Protein AF-A0A0B1TQ59-F1 (afdb_monomer)

Organism: Oesophagostomum dentatum (NCBI:txid61180)

Sequence (176 aa):
MQQCCEYSKLNPQCETNSNRSKFAGDTKVRFFERFSNYNSTSHEFYRSNEENVVDQIESAQLDGILPVQANDRQKVNVRVSKHGAWISRNMDSTTVDRIPLVNIVFSLAYDDGFNRYNVAMVVKARQSEPEYKCHVFQCNSLREADEFLKKIDHLFNSVVDTIERREAEECEWVDV

pLDDT: mean 77.23, std 19.6, range [29.62, 95.38]

Structure (mmCIF, N/CA/C/O backbone):
data_AF-A0A0B1TQ59-F1
#
_entry.id   AF-A0A0B1TQ59-F1
#
loop_
_atom_site.group_PDB
_atom_site.id
_atom_site.type_symbol
_atom_site.label_atom_id
_atom_site.label_alt_id
_atom_site.label_comp_id
_atom_site.label_asym_id
_atom_site.label_entity_id
_atom_site.label_seq_id
_atom_site.pdbx_PDB_ins_code
_atom_site.Cartn_x
_atom_site.Cartn_y
_atom_site.Cartn_z
_atom_site.occupancy
_atom_site.B_iso_or_equiv
_atom_site.auth_seq_id
_atom_site.auth_comp_id
_atom_site.auth_asym_id
_atom_site.auth_atom_id
_atom_site.pdbx_PDB_model_num
ATOM 1 N N . MET A 1 1 ? 37.253 -22.732 -6.354 1.00 37.31 1 MET A N 1
ATOM 2 C CA . MET A 1 1 ? 36.493 -22.051 -5.281 1.00 37.31 1 MET A CA 1
ATOM 3 C C . MET A 1 1 ? 37.140 -20.688 -5.077 1.00 37.31 1 MET A C 1
ATOM 5 O O . MET A 1 1 ? 38.359 -20.652 -5.102 1.00 37.31 1 MET A O 1
ATOM 9 N N . GLN A 1 2 ? 36.335 -19.631 -4.913 1.00 34.69 2 GLN A N 1
ATOM 10 C CA . GLN A 1 2 ? 36.692 -18.202 -4.781 1.00 34.69 2 GLN A CA 1
ATOM 11 C C . GLN A 1 2 ? 37.028 -17.416 -6.059 1.00 34.69 2 GLN A C 1
ATOM 13 O O . GLN A 1 2 ? 38.184 -17.241 -6.420 1.00 34.69 2 GLN A O 1
ATOM 18 N N . GLN A 1 3 ? 35.982 -16.823 -6.648 1.00 31.73 3 GLN A N 1
ATOM 19 C CA . GLN A 1 3 ? 36.068 -15.498 -7.269 1.00 31.73 3 GLN A CA 1
ATOM 20 C C . GLN A 1 3 ? 34.678 -14.829 -7.284 1.00 31.73 3 GLN A C 1
ATOM 22 O O . GLN A 1 3 ? 34.006 -14.767 -8.302 1.00 31.73 3 GLN A O 1
ATOM 27 N N . CYS A 1 4 ? 34.205 -14.380 -6.117 1.00 29.62 4 CYS A N 1
ATOM 28 C CA . CYS A 1 4 ? 33.042 -13.487 -5.984 1.00 29.62 4 CYS A CA 1
ATOM 29 C C . CYS A 1 4 ? 33.258 -12.553 -4.782 1.00 29.62 4 CYS A C 1
ATOM 31 O O . CYS A 1 4 ? 32.530 -12.619 -3.799 1.00 29.62 4 CYS A O 1
ATOM 33 N N . CYS A 1 5 ? 34.298 -11.722 -4.828 1.00 33.91 5 CYS A N 1
ATOM 34 C CA . CYS A 1 5 ? 34.520 -10.653 -3.850 1.00 33.91 5 CYS A CA 1
ATOM 35 C C . CYS A 1 5 ? 35.064 -9.415 -4.562 1.00 33.91 5 CYS A C 1
ATOM 37 O O . CYS A 1 5 ? 36.184 -9.022 -4.285 1.00 33.91 5 CYS A O 1
ATOM 39 N N . GLU A 1 6 ? 34.315 -8.819 -5.497 1.00 32.72 6 GLU A N 1
ATOM 40 C CA . GLU A 1 6 ? 34.667 -7.480 -6.002 1.00 32.72 6 GLU A CA 1
ATOM 41 C C . GLU A 1 6 ? 33.537 -6.794 -6.789 1.00 32.72 6 GLU A C 1
ATOM 43 O O . GLU A 1 6 ? 33.721 -6.394 -7.921 1.00 32.72 6 GLU A O 1
ATOM 48 N N . TYR A 1 7 ? 32.345 -6.628 -6.203 1.00 31.34 7 TYR A N 1
ATOM 49 C CA . TYR A 1 7 ? 31.352 -5.656 -6.719 1.00 31.34 7 TYR A CA 1
ATOM 50 C C . TYR A 1 7 ? 30.513 -5.015 -5.598 1.00 31.34 7 TYR A C 1
ATOM 52 O O . TYR A 1 7 ? 29.333 -4.716 -5.746 1.00 31.34 7 TYR A O 1
ATOM 60 N N . SER A 1 8 ? 31.133 -4.776 -4.442 1.00 31.86 8 SER A N 1
ATOM 61 C CA . SER A 1 8 ? 30.512 -4.139 -3.269 1.00 31.86 8 SER A CA 1
ATOM 62 C C . SER A 1 8 ? 30.884 -2.654 -3.098 1.00 31.86 8 SER A C 1
ATOM 64 O O . SER A 1 8 ? 30.830 -2.131 -1.989 1.00 31.86 8 SER A O 1
ATOM 66 N N . LYS A 1 9 ? 31.242 -1.940 -4.178 1.00 34.16 9 LYS A N 1
ATOM 67 C CA . LYS A 1 9 ? 31.659 -0.520 -4.115 1.00 34.16 9 LYS A CA 1
ATOM 68 C C . LYS A 1 9 ? 30.920 0.436 -5.061 1.00 34.16 9 LYS A C 1
ATOM 70 O O . LYS A 1 9 ? 31.513 1.399 -5.531 1.00 34.16 9 LYS A O 1
ATOM 75 N N . LEU A 1 10 ? 29.621 0.242 -5.287 1.00 34.38 10 LEU A N 1
ATOM 76 C CA . LEU A 1 10 ? 28.779 1.290 -5.877 1.00 34.38 10 LEU A CA 1
ATOM 77 C C . LEU A 1 10 ? 27.484 1.463 -5.065 1.00 34.38 10 LEU A C 1
ATOM 79 O O . LEU A 1 10 ? 26.561 0.658 -5.146 1.00 34.38 10 LEU A O 1
ATOM 83 N N . ASN A 1 11 ? 27.463 2.570 -4.315 1.00 33.19 11 ASN A N 1
ATOM 84 C CA . ASN A 1 11 ? 26.330 3.245 -3.671 1.00 33.19 11 ASN A CA 1
ATOM 85 C C . ASN A 1 11 ? 25.896 2.794 -2.246 1.00 33.19 11 ASN A C 1
ATOM 87 O O . ASN A 1 11 ? 25.067 1.894 -2.099 1.00 33.19 11 ASN A O 1
ATOM 91 N N . PRO A 1 12 ? 26.386 3.451 -1.171 1.00 35.75 12 PRO A N 1
ATOM 92 C CA . PRO A 1 12 ? 26.026 3.155 0.216 1.00 35.75 12 PRO A CA 1
ATOM 93 C C . PRO A 1 12 ? 24.867 4.022 0.754 1.00 35.75 12 PRO A C 1
ATOM 95 O O . PRO A 1 12 ? 24.929 4.484 1.889 1.00 35.75 12 PRO A O 1
ATOM 98 N N . GLN A 1 13 ? 23.796 4.232 -0.018 1.00 33.81 13 GLN A N 1
ATOM 99 C CA . GLN A 1 13 ? 22.550 4.835 0.487 1.00 33.81 13 GLN A CA 1
ATOM 100 C C . GLN A 1 13 ? 21.308 4.144 -0.099 1.00 33.81 13 GLN A C 1
ATOM 102 O O . GLN A 1 13 ? 20.498 4.735 -0.801 1.00 33.81 13 GLN A O 1
ATOM 107 N N . CYS A 1 14 ? 21.121 2.857 0.206 1.00 38.53 14 CYS A N 1
ATOM 108 C CA . CYS A 1 14 ? 19.758 2.338 0.336 1.00 38.53 14 CYS A CA 1
ATOM 109 C C . CYS A 1 14 ? 19.297 2.724 1.740 1.00 38.53 14 CYS A C 1
ATOM 111 O O . CYS A 1 14 ? 19.546 1.985 2.692 1.00 38.53 14 CYS A O 1
ATOM 113 N N . GLU A 1 15 ? 18.696 3.904 1.889 1.00 38.19 15 GLU A N 1
ATOM 114 C CA . GLU A 1 15 ? 18.050 4.285 3.142 1.00 38.19 15 GLU A CA 1
ATOM 115 C C . GLU A 1 15 ? 16.936 3.279 3.458 1.00 38.19 15 GLU A C 1
ATOM 117 O O . GLU A 1 15 ? 15.821 3.348 2.943 1.00 38.19 15 GLU A O 1
ATOM 122 N N . THR A 1 16 ? 17.233 2.294 4.306 1.00 45.84 16 THR A N 1
ATOM 123 C CA . THR A 1 16 ? 16.243 1.354 4.831 1.00 45.84 16 THR A CA 1
ATOM 124 C C . THR A 1 16 ? 15.40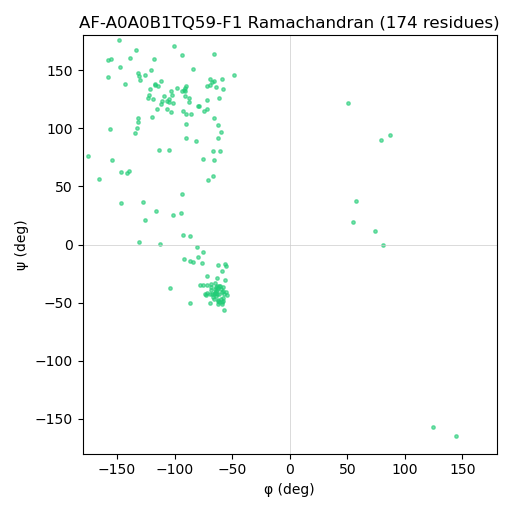5 2.051 5.895 1.00 45.84 16 THR A C 1
ATOM 126 O O . THR A 1 16 ? 15.570 1.807 7.090 1.00 45.84 16 THR A O 1
ATOM 129 N N . ASN A 1 17 ? 14.509 2.935 5.466 1.00 52.16 17 ASN A N 1
ATOM 130 C CA . ASN A 1 17 ? 13.619 3.655 6.363 1.00 52.16 17 ASN A CA 1
ATOM 131 C C . ASN A 1 17 ? 12.317 2.869 6.551 1.00 52.16 17 ASN A C 1
ATOM 133 O O . ASN A 1 17 ? 11.526 2.662 5.636 1.00 52.16 17 ASN A O 1
ATOM 137 N N . SER A 1 18 ? 12.146 2.389 7.778 1.00 56.78 18 SER A N 1
ATOM 138 C CA . SER A 1 18 ? 11.007 1.616 8.263 1.00 56.78 18 SER A CA 1
ATOM 139 C C . SER A 1 18 ? 9.838 2.546 8.590 1.00 56.78 18 SER A C 1
ATOM 141 O O . SER A 1 18 ? 9.968 3.380 9.484 1.00 56.78 18 SER A O 1
ATOM 143 N N . ASN A 1 19 ? 8.695 2.386 7.917 1.00 69.94 19 ASN A N 1
ATOM 144 C CA . ASN A 1 19 ? 7.444 3.023 8.343 1.00 69.94 19 ASN A CA 1
ATOM 145 C C . ASN A 1 19 ? 6.689 2.073 9.292 1.00 69.94 19 ASN A C 1
ATOM 147 O O . ASN A 1 19 ? 6.618 0.864 9.040 1.00 69.94 19 ASN A O 1
ATOM 151 N N . ARG A 1 20 ? 6.167 2.601 10.410 1.00 75.00 20 ARG A N 1
ATOM 152 C CA . ARG A 1 20 ? 5.490 1.822 11.464 1.00 75.00 20 ARG A CA 1
ATOM 153 C C . ARG A 1 20 ? 3.976 2.019 11.381 1.00 75.00 20 ARG A C 1
ATOM 155 O O . ARG A 1 20 ? 3.392 2.755 12.172 1.00 75.00 20 ARG A O 1
ATOM 162 N N . SER A 1 21 ? 3.342 1.281 10.481 1.00 80.25 21 SER A N 1
ATOM 163 C CA . SER A 1 21 ? 1.887 1.254 10.323 1.00 80.25 21 SER A CA 1
ATOM 164 C C . SER A 1 21 ? 1.256 0.020 10.979 1.00 80.25 21 SER A C 1
ATOM 166 O O . SER A 1 21 ? 1.936 -0.907 11.434 1.00 80.25 21 SER A O 1
ATOM 168 N N . LYS A 1 22 ? -0.072 -0.000 11.062 1.00 85.00 22 LYS A N 1
ATOM 169 C CA . LYS A 1 22 ? -0.844 -1.204 11.392 1.00 85.00 22 LYS A CA 1
ATOM 170 C C . LYS A 1 22 ? -1.350 -1.816 10.092 1.00 85.00 22 LYS A C 1
ATOM 172 O O . LYS A 1 22 ? -1.838 -1.093 9.229 1.00 85.00 22 LYS A O 1
ATOM 177 N N . PHE A 1 23 ? -1.227 -3.128 9.936 1.00 84.31 23 PHE A N 1
ATOM 178 C CA . PHE A 1 23 ? -1.753 -3.820 8.763 1.00 84.31 23 PHE A CA 1
ATOM 179 C C . PHE A 1 23 ? -3.221 -4.165 9.007 1.00 84.31 23 PHE A C 1
ATOM 181 O O . PHE A 1 23 ? -3.516 -4.967 9.894 1.00 84.31 23 PHE A O 1
ATOM 188 N N . ALA A 1 24 ? -4.123 -3.530 8.255 1.00 67.44 24 ALA A N 1
ATOM 189 C CA . ALA A 1 24 ? -5.554 -3.810 8.337 1.00 67.44 24 ALA A CA 1
ATOM 190 C C . ALA A 1 24 ? -5.881 -5.143 7.648 1.00 67.44 24 ALA A C 1
ATOM 192 O O . ALA A 1 24 ? -6.707 -5.907 8.137 1.00 67.44 24 ALA A O 1
ATOM 193 N N . GLY A 1 25 ? -5.171 -5.456 6.565 1.00 78.00 25 GLY A N 1
ATOM 194 C CA . GLY A 1 25 ? -5.327 -6.691 5.810 1.00 78.00 25 GLY A CA 1
ATOM 195 C C . GLY A 1 25 ? -5.115 -6.454 4.323 1.00 78.00 25 GLY A C 1
ATOM 196 O O . GLY A 1 25 ? -4.595 -5.415 3.903 1.00 78.00 25 GLY A O 1
ATOM 197 N N . ASP A 1 26 ? -5.533 -7.428 3.529 1.00 83.75 26 ASP A N 1
ATOM 198 C CA . ASP A 1 26 ? -5.602 -7.317 2.084 1.00 83.75 26 ASP A CA 1
ATOM 199 C C . ASP A 1 26 ? -7.001 -7.659 1.575 1.00 83.75 26 ASP A C 1
ATOM 201 O O . ASP A 1 26 ? -7.705 -8.489 2.144 1.00 83.75 26 ASP A O 1
ATOM 205 N N . THR A 1 27 ? -7.402 -6.981 0.506 1.00 80.44 27 THR A N 1
ATOM 206 C CA . THR A 1 27 ? -8.641 -7.255 -0.223 1.00 80.44 27 THR A CA 1
ATOM 207 C C . THR A 1 27 ? -8.357 -7.280 -1.717 1.00 80.44 27 THR A C 1
ATOM 209 O O . THR A 1 27 ? -7.286 -6.869 -2.171 1.00 80.44 27 THR A O 1
ATOM 212 N N . LYS A 1 28 ? -9.306 -7.774 -2.502 1.00 79.12 28 LYS A N 1
ATOM 213 C CA . LYS A 1 28 ? -9.220 -7.723 -3.956 1.00 79.12 28 LYS A CA 1
ATOM 214 C C . LYS A 1 28 ? -9.864 -6.446 -4.463 1.00 79.12 28 LYS A C 1
ATOM 216 O O . LYS A 1 28 ? -10.950 -6.090 -4.019 1.00 79.12 28 LYS A O 1
ATOM 221 N N . VAL A 1 29 ? -9.206 -5.786 -5.408 1.00 77.44 29 VAL A N 1
ATOM 222 C CA . VAL A 1 29 ? -9.737 -4.587 -6.059 1.00 77.44 29 VAL A CA 1
ATOM 223 C C . VAL A 1 29 ? -9.632 -4.709 -7.570 1.00 77.44 29 VAL A C 1
ATOM 225 O O . VAL A 1 29 ? -8.680 -5.271 -8.121 1.00 77.44 29 VAL A O 1
ATOM 228 N N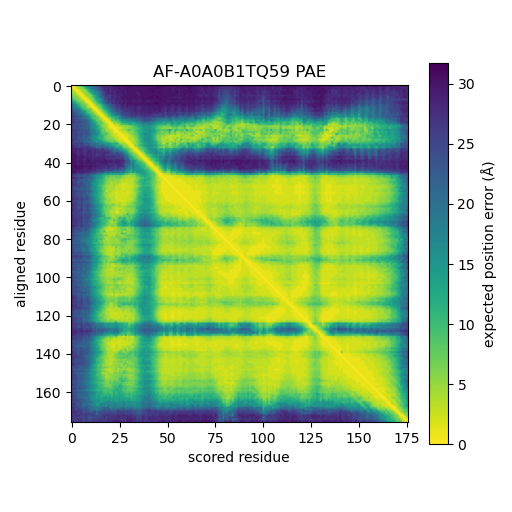 . ARG A 1 30 ? -10.619 -4.147 -8.257 1.00 74.88 30 ARG A N 1
ATOM 229 C CA . ARG A 1 30 ? -10.556 -3.857 -9.683 1.00 74.88 30 ARG A CA 1
ATOM 230 C C . ARG A 1 30 ? -9.932 -2.487 -9.858 1.00 74.88 30 ARG A C 1
ATOM 232 O O . ARG A 1 30 ? -10.431 -1.496 -9.330 1.00 74.88 30 ARG A O 1
ATOM 239 N N . PHE A 1 31 ? -8.846 -2.460 -10.611 1.00 71.19 31 PHE A N 1
ATOM 240 C CA . PHE A 1 31 ? -8.110 -1.260 -10.957 1.00 71.19 31 PHE A CA 1
ATOM 241 C C . PHE A 1 31 ? -8.069 -1.168 -12.480 1.00 71.19 31 PHE A C 1
ATOM 243 O O . PHE A 1 31 ? -7.736 -2.146 -13.149 1.00 71.19 31 PHE A O 1
ATOM 250 N N . PHE A 1 32 ? -8.449 -0.018 -13.034 1.00 68.38 32 PHE A N 1
ATOM 251 C CA . PHE A 1 32 ? -8.387 0.193 -14.473 1.00 68.38 32 PHE A CA 1
ATOM 252 C C . PHE A 1 32 ? -7.021 0.783 -14.818 1.00 68.38 32 PHE A C 1
ATOM 254 O O . PHE A 1 32 ? -6.783 1.976 -14.616 1.00 68.38 32 PHE A O 1
ATOM 261 N N . GLU A 1 33 ? -6.123 -0.044 -15.358 1.00 62.34 33 GLU A N 1
ATOM 262 C CA . GLU A 1 33 ? -4.936 0.430 -16.075 1.00 62.34 33 GLU A CA 1
ATOM 263 C C . GLU A 1 33 ? -5.438 1.220 -17.292 1.00 62.34 33 GLU A C 1
ATOM 265 O O . GLU A 1 33 ? -5.780 0.648 -18.327 1.00 62.34 33 GLU A O 1
ATOM 270 N N . ARG A 1 34 ? -5.621 2.539 -17.151 1.00 57.50 34 ARG A N 1
ATOM 271 C CA . ARG A 1 34 ? -6.073 3.380 -18.264 1.00 57.50 34 ARG A CA 1
ATOM 272 C C . ARG A 1 34 ? -5.017 3.313 -19.368 1.00 57.50 34 ARG A C 1
ATOM 274 O O . ARG A 1 34 ? -4.006 4.002 -19.298 1.00 57.50 34 ARG A O 1
ATOM 281 N N . PHE A 1 35 ? -5.282 2.551 -20.423 1.00 46.97 35 PHE A N 1
ATOM 282 C CA . PHE A 1 35 ? -4.673 2.815 -21.719 1.00 46.97 35 PHE A CA 1
ATOM 283 C C . PHE A 1 35 ? -5.347 4.073 -22.255 1.00 46.97 35 PHE A C 1
ATOM 285 O O . PHE A 1 35 ? -6.565 4.093 -22.438 1.00 46.97 35 PHE A O 1
ATOM 292 N N . SER A 1 36 ? -4.580 5.146 -22.434 1.00 39.53 36 SER A N 1
ATOM 293 C CA . SER A 1 36 ? -5.086 6.394 -23.001 1.00 39.53 36 SER A CA 1
ATOM 294 C C . SER A 1 36 ? -5.471 6.184 -24.469 1.00 39.53 36 SER A C 1
ATOM 296 O O . SER A 1 36 ? -4.717 6.500 -25.381 1.00 39.53 36 SER A O 1
ATOM 298 N N . ASN A 1 37 ? -6.652 5.620 -24.709 1.00 41.88 37 ASN A N 1
ATOM 299 C CA . ASN A 1 37 ? -7.312 5.698 -25.998 1.00 41.88 37 ASN A CA 1
ATOM 300 C C . ASN A 1 37 ? -8.181 6.952 -25.965 1.00 41.88 37 ASN A C 1
ATOM 302 O O . ASN A 1 37 ? -9.328 6.930 -25.522 1.00 41.88 37 ASN A O 1
ATOM 306 N N . TYR A 1 38 ? -7.602 8.064 -26.416 1.00 47.16 38 TYR A N 1
ATOM 307 C CA . TYR A 1 38 ? -8.331 9.278 -26.772 1.00 47.16 38 TYR A CA 1
ATOM 308 C C . TYR A 1 38 ? -9.306 8.958 -27.910 1.00 47.16 38 TYR A C 1
ATOM 310 O O . TYR A 1 38 ? -8.961 9.176 -29.061 1.00 47.16 38 TYR A O 1
ATOM 318 N N . ASN A 1 39 ? -10.467 8.369 -27.611 1.00 48.41 39 ASN A N 1
ATOM 319 C CA . ASN A 1 39 ? -11.657 8.327 -28.468 1.00 48.41 39 ASN A CA 1
ATOM 320 C C . ASN A 1 39 ? -12.822 7.660 -27.718 1.00 48.41 39 ASN A C 1
ATOM 322 O O . ASN A 1 39 ? -13.179 6.516 -27.988 1.00 48.41 39 ASN A O 1
ATOM 326 N N . SER A 1 40 ? -13.454 8.379 -26.792 1.00 44.03 40 SER A N 1
ATOM 327 C CA . SER A 1 40 ? -14.817 8.037 -26.365 1.00 44.03 40 SER A CA 1
ATOM 328 C C . SER A 1 40 ? -15.523 9.264 -25.801 1.00 44.03 40 SER A C 1
ATOM 330 O O . SER A 1 40 ? -15.326 9.677 -24.661 1.00 44.03 40 SER A O 1
ATOM 332 N N . THR A 1 41 ? -16.350 9.853 -26.658 1.00 45.41 41 THR A N 1
ATOM 333 C CA . THR A 1 41 ? -17.295 10.954 -26.448 1.00 45.41 41 THR A CA 1
ATOM 334 C C . THR A 1 41 ? -18.506 10.529 -25.606 1.00 45.41 41 THR A C 1
ATOM 336 O O . THR A 1 41 ? -19.656 10.710 -25.997 1.00 45.41 41 THR A O 1
ATOM 339 N N . SER A 1 42 ? -18.258 9.997 -24.413 1.00 44.59 42 SER A N 1
ATOM 340 C CA . SER A 1 42 ? -19.282 9.782 -23.390 1.00 44.59 42 SER A CA 1
ATOM 341 C C . SER A 1 42 ? -18.737 10.267 -22.052 1.00 44.59 42 SER A C 1
ATOM 343 O O . SER A 1 42 ? -18.014 9.549 -21.364 1.00 44.59 42 SER A O 1
ATOM 345 N N . HIS A 1 43 ? -19.082 11.506 -21.695 1.00 43.19 43 HIS A N 1
ATOM 346 C CA . HIS A 1 43 ? -18.962 12.057 -20.342 1.00 43.19 43 HIS A CA 1
ATOM 347 C C . HIS A 1 43 ? -19.931 11.322 -19.390 1.00 43.19 43 HIS A C 1
ATOM 349 O O . HIS A 1 43 ? -20.818 11.920 -18.789 1.00 43.19 43 HIS A O 1
ATOM 355 N N . GLU A 1 44 ? -19.801 10.005 -19.260 1.00 49.03 44 GLU A N 1
ATOM 356 C CA . GLU A 1 44 ? -20.228 9.356 -18.028 1.00 49.03 44 GLU A CA 1
ATOM 357 C C . GLU A 1 44 ? -19.201 9.743 -16.962 1.00 49.03 44 GLU A C 1
ATOM 359 O O . GLU A 1 44 ? -18.000 9.800 -17.232 1.00 49.03 44 GLU A O 1
ATOM 364 N N . PHE A 1 45 ? -19.674 10.098 -15.772 1.00 50.22 45 PHE A N 1
ATOM 365 C CA . PHE A 1 45 ? -18.856 10.465 -14.619 1.00 50.22 45 PHE A CA 1
ATOM 366 C C . PHE A 1 45 ? -18.042 9.250 -14.140 1.00 50.22 45 PHE A C 1
ATOM 368 O O . PHE A 1 45 ? -18.363 8.634 -13.126 1.00 50.22 45 PHE A O 1
ATOM 375 N N . TYR A 1 46 ? -17.011 8.860 -14.889 1.00 64.69 46 TYR A N 1
ATOM 376 C CA . TYR A 1 46 ? -16.094 7.806 -14.482 1.00 64.69 46 TYR A CA 1
ATOM 377 C C . TYR A 1 46 ? -15.328 8.296 -13.254 1.00 64.69 46 TYR A C 1
ATOM 379 O O . TYR A 1 46 ? -14.485 9.191 -13.369 1.00 64.69 46 TYR A O 1
ATOM 387 N N . ARG A 1 47 ? -15.642 7.706 -12.093 1.00 70.56 47 ARG A N 1
ATOM 388 C CA . ARG A 1 47 ? -14.874 7.869 -10.853 1.00 70.56 47 ARG A CA 1
ATOM 389 C C . ARG A 1 47 ? -13.389 7.653 -11.127 1.00 70.56 47 ARG A C 1
ATOM 391 O O . ARG A 1 47 ? -13.013 6.855 -11.997 1.00 70.56 47 ARG A O 1
ATOM 398 N N . SER A 1 48 ? -12.544 8.388 -10.417 1.00 87.25 48 SER A N 1
ATOM 399 C CA . SER A 1 48 ? -11.103 8.209 -10.536 1.00 87.25 48 SER A CA 1
ATOM 400 C C . SER A 1 48 ? -10.684 6.827 -10.007 1.00 87.25 48 SER A C 1
ATOM 402 O O . SER A 1 48 ? -11.449 6.138 -9.327 1.00 87.25 48 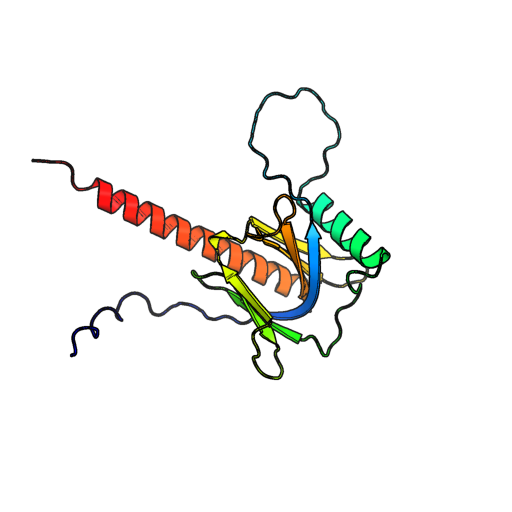SER A O 1
ATOM 404 N N . ASN A 1 49 ? -9.466 6.384 -10.334 1.00 87.19 49 ASN A N 1
ATOM 405 C CA . ASN A 1 49 ? -8.963 5.112 -9.805 1.00 87.19 49 ASN A CA 1
ATOM 406 C C . ASN A 1 49 ? -8.789 5.173 -8.280 1.00 87.19 49 ASN A C 1
ATOM 408 O O . ASN A 1 49 ? -9.013 4.171 -7.607 1.00 87.19 49 ASN A O 1
ATOM 412 N N . GLU A 1 50 ? -8.429 6.341 -7.744 1.00 91.25 50 GLU A N 1
ATOM 413 C CA . GLU A 1 50 ? -8.378 6.629 -6.311 1.00 91.25 50 GLU A CA 1
ATOM 414 C C . GLU A 1 50 ? -9.745 6.371 -5.668 1.00 91.25 50 GLU A C 1
ATOM 416 O O . GLU A 1 50 ? -9.843 5.534 -4.773 1.00 91.25 50 GLU A O 1
ATOM 421 N N . GLU A 1 51 ? -10.799 7.029 -6.167 1.00 90.69 51 GLU A N 1
ATOM 422 C CA . GLU A 1 51 ? -12.168 6.892 -5.653 1.00 90.69 51 GLU A CA 1
ATOM 423 C C . GLU A 1 51 ? -12.647 5.438 -5.722 1.00 90.69 51 GLU A C 1
ATOM 425 O O . GLU A 1 51 ? -13.087 4.878 -4.722 1.00 90.69 51 GLU A O 1
ATOM 430 N N . ASN A 1 52 ? -12.468 4.786 -6.873 1.00 91.38 52 ASN A N 1
ATOM 431 C CA . ASN A 1 52 ? -12.902 3.406 -7.079 1.00 91.38 52 ASN A CA 1
ATOM 432 C C . ASN A 1 52 ? -12.179 2.402 -6.157 1.00 91.38 52 ASN A C 1
ATOM 434 O O . ASN A 1 52 ? -12.772 1.413 -5.726 1.00 91.38 52 ASN A O 1
ATOM 438 N N . VAL A 1 53 ? -10.891 2.611 -5.861 1.00 92.75 53 VAL A N 1
ATOM 439 C CA . VAL A 1 53 ? -10.163 1.755 -4.909 1.00 92.75 53 VAL A CA 1
ATOM 440 C C . VAL A 1 53 ? -10.680 1.977 -3.488 1.00 92.75 53 VAL A C 1
ATOM 442 O O . VAL A 1 53 ? -10.892 0.994 -2.778 1.00 92.75 53 VAL A O 1
ATOM 445 N N . VAL A 1 54 ? -10.924 3.228 -3.082 1.00 94.69 54 VAL A N 1
ATOM 446 C CA . VAL A 1 54 ? -11.483 3.540 -1.756 1.00 94.69 54 VAL A CA 1
ATOM 447 C C . VAL A 1 54 ? -12.877 2.929 -1.588 1.00 94.69 54 VAL A C 1
ATOM 449 O O . VAL A 1 54 ? -13.089 2.203 -0.620 1.00 94.69 54 VAL A O 1
ATOM 452 N N . ASP A 1 55 ? -13.776 3.096 -2.564 1.00 93.56 55 ASP A N 1
ATOM 453 C CA . ASP A 1 55 ? -15.132 2.522 -2.536 1.00 93.56 55 ASP A CA 1
ATOM 454 C C . ASP A 1 55 ? -15.120 0.994 -2.329 1.00 93.56 55 ASP A C 1
ATOM 456 O O . ASP A 1 55 ? -15.930 0.429 -1.589 1.00 93.56 55 ASP A O 1
ATOM 460 N N . GLN A 1 56 ? -14.191 0.296 -2.993 1.00 93.50 56 GLN A N 1
ATOM 461 C CA . GLN A 1 56 ? -14.050 -1.159 -2.879 1.00 93.50 56 GLN A CA 1
ATOM 462 C C . GLN A 1 56 ? -13.481 -1.582 -1.522 1.00 93.50 56 GLN A C 1
ATOM 464 O O . GLN A 1 56 ? -13.876 -2.624 -0.995 1.00 93.50 56 GLN A O 1
ATOM 469 N N . ILE A 1 57 ? -12.581 -0.787 -0.936 1.00 94.56 57 ILE A N 1
ATOM 470 C CA . ILE A 1 57 ? -12.085 -1.024 0.423 1.00 94.56 57 ILE A CA 1
ATOM 471 C C . ILE A 1 57 ? -13.222 -0.847 1.433 1.00 94.56 57 ILE A C 1
ATOM 473 O O . ILE A 1 57 ? -13.415 -1.721 2.276 1.00 94.56 57 ILE A O 1
ATOM 477 N N . GLU A 1 58 ? -13.996 0.232 1.326 1.00 94.38 58 GLU A N 1
ATOM 478 C CA . GLU A 1 58 ? -15.144 0.491 2.202 1.00 94.38 58 GLU A CA 1
ATOM 479 C C . GLU A 1 58 ? -16.207 -0.604 2.075 1.00 94.38 58 GLU A C 1
ATOM 481 O O . GLU A 1 58 ? -16.702 -1.112 3.081 1.00 94.38 58 GLU A O 1
ATOM 486 N N . SER A 1 59 ? -16.496 -1.050 0.850 1.00 94.56 59 SER A N 1
ATOM 487 C CA . SER A 1 59 ? -17.407 -2.174 0.605 1.00 94.56 59 SER A CA 1
ATOM 488 C C . SER A 1 59 ? -16.908 -3.456 1.283 1.00 94.56 59 SER A C 1
ATOM 490 O O . SER A 1 59 ? -17.651 -4.096 2.023 1.00 94.56 59 SER A O 1
ATOM 492 N N . ALA A 1 60 ? -15.619 -3.788 1.136 1.00 93.50 60 ALA A N 1
ATOM 493 C CA . ALA A 1 60 ? -15.016 -4.944 1.804 1.00 93.50 60 ALA A CA 1
ATOM 494 C C . ALA A 1 60 ? -15.038 -4.828 3.340 1.00 93.50 60 ALA A C 1
ATOM 496 O O . ALA A 1 60 ? -15.072 -5.845 4.037 1.00 93.50 60 ALA A O 1
ATOM 497 N N . GLN A 1 61 ? -15.017 -3.609 3.881 1.00 94.25 61 GLN A N 1
ATOM 498 C CA . GLN A 1 61 ? -15.167 -3.370 5.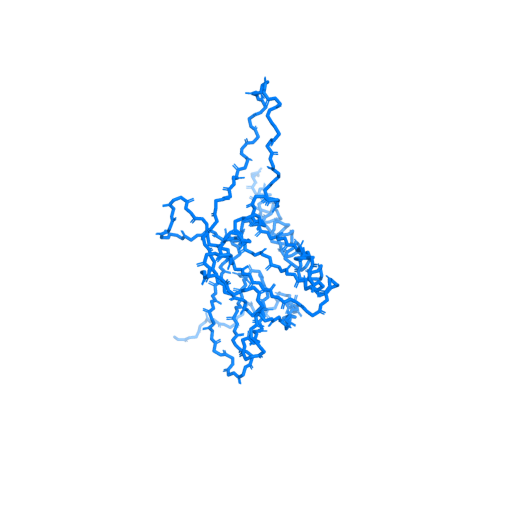314 1.00 94.25 61 GLN A CA 1
ATOM 499 C C . GLN A 1 61 ? -16.605 -3.570 5.798 1.00 94.25 61 GLN A C 1
ATOM 501 O O . GLN A 1 61 ? -16.810 -4.194 6.841 1.00 94.25 61 GLN A O 1
ATOM 506 N N . LEU A 1 62 ? -17.594 -3.091 5.039 1.00 94.31 62 LEU A N 1
ATOM 507 C CA . LEU A 1 62 ? -19.017 -3.307 5.324 1.00 94.31 62 LEU A CA 1
ATOM 508 C C . LEU A 1 62 ? -19.389 -4.794 5.269 1.00 94.31 62 LEU A C 1
ATOM 510 O O . LEU A 1 62 ? -20.141 -5.269 6.120 1.00 94.31 62 LEU A O 1
ATOM 514 N N . ASP A 1 63 ? -18.794 -5.534 4.334 1.00 94.50 63 ASP A N 1
ATOM 515 C CA . ASP A 1 63 ? -18.973 -6.982 4.185 1.00 94.50 63 ASP A CA 1
ATOM 516 C C . ASP A 1 63 ? -18.212 -7.802 5.248 1.00 94.50 63 ASP A C 1
ATOM 518 O O . ASP A 1 63 ? -18.350 -9.025 5.320 1.00 94.50 63 ASP A O 1
ATOM 522 N N . GLY A 1 64 ? -17.390 -7.153 6.082 1.00 90.88 64 GLY A N 1
ATOM 523 C CA . GLY A 1 64 ? -16.598 -7.802 7.130 1.00 90.88 64 GLY A CA 1
ATOM 524 C C . GLY A 1 64 ? -15.381 -8.586 6.624 1.00 90.88 64 GLY A C 1
ATOM 525 O O . GLY A 1 64 ? -14.774 -9.330 7.395 1.00 90.88 64 GLY A O 1
ATOM 526 N N . ILE A 1 65 ? -15.007 -8.422 5.352 1.00 91.94 65 ILE A N 1
ATOM 527 C CA . ILE A 1 65 ? -13.809 -9.024 4.745 1.00 91.94 65 ILE A CA 1
ATOM 528 C C . ILE A 1 65 ? -12.549 -8.332 5.277 1.00 91.94 65 ILE A C 1
ATOM 530 O O . ILE A 1 65 ? -11.563 -8.993 5.604 1.00 91.94 65 ILE A O 1
ATOM 534 N N . LEU A 1 66 ? -12.591 -7.000 5.390 1.00 91.75 66 LEU A N 1
ATOM 535 C CA . LEU A 1 66 ? -11.517 -6.178 5.943 1.00 91.75 66 LEU A CA 1
ATOM 536 C C . LEU A 1 66 ? -11.986 -5.516 7.251 1.00 91.75 66 LEU A C 1
ATOM 538 O O . LEU A 1 66 ? -13.096 -4.996 7.311 1.00 91.75 66 LEU A O 1
ATOM 542 N N . PRO A 1 67 ? -11.177 -5.472 8.320 1.00 90.38 67 PRO A N 1
ATOM 543 C CA . PRO A 1 67 ? -11.541 -4.693 9.494 1.0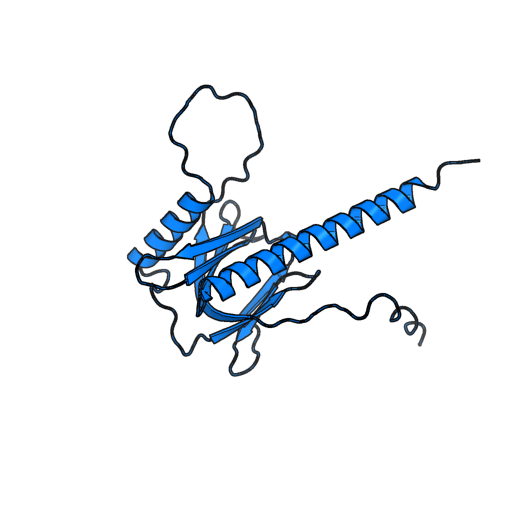0 90.38 67 PRO A CA 1
ATOM 544 C C . PRO A 1 67 ? -11.517 -3.187 9.185 1.00 90.38 67 PRO A C 1
ATOM 546 O O . PRO A 1 67 ? -10.594 -2.683 8.545 1.00 90.38 67 PRO A O 1
ATOM 549 N N . VAL A 1 68 ? -12.501 -2.454 9.714 1.00 88.62 68 VAL A N 1
ATOM 550 C CA . VAL A 1 68 ? -12.555 -0.978 9.645 1.00 88.62 68 VAL A CA 1
ATOM 551 C C . VAL A 1 68 ? -11.388 -0.337 10.405 1.00 88.62 68 VAL A C 1
ATOM 553 O O . VAL A 1 68 ? -10.836 0.675 9.989 1.00 88.62 68 VAL A O 1
ATOM 556 N N . GLN A 1 69 ? -10.994 -0.938 11.530 1.00 89.00 69 GLN A N 1
ATOM 557 C CA . GLN A 1 69 ? -9.888 -0.477 12.361 1.00 89.00 69 GLN A CA 1
ATOM 558 C C . GLN A 1 69 ? -8.865 -1.597 12.528 1.00 89.00 69 GLN A C 1
ATOM 560 O O . GLN A 1 69 ? -9.191 -2.687 13.006 1.00 89.00 69 GLN A O 1
ATOM 565 N N . ALA A 1 70 ? -7.607 -1.311 12.201 1.00 85.19 70 ALA A N 1
ATOM 566 C CA . ALA A 1 70 ? -6.523 -2.257 12.416 1.00 85.19 70 ALA A CA 1
ATOM 567 C C . ALA A 1 70 ? -6.244 -2.443 13.919 1.00 85.19 70 ALA A C 1
ATOM 569 O O . ALA A 1 70 ? -6.171 -1.477 14.690 1.00 85.19 70 ALA A O 1
ATOM 570 N N . ASN A 1 71 ? -6.039 -3.691 14.344 1.00 82.50 71 ASN A N 1
ATOM 571 C CA . ASN A 1 71 ? -5.743 -4.018 15.736 1.00 82.50 71 ASN A CA 1
ATOM 572 C C . ASN A 1 71 ? -4.338 -3.518 16.118 1.00 82.50 71 ASN A C 1
ATOM 574 O O . ASN A 1 71 ? -3.383 -3.649 15.352 1.00 82.50 71 ASN A O 1
ATOM 578 N N . ASP A 1 72 ? -4.161 -3.020 17.343 1.00 76.69 72 ASP A N 1
ATOM 579 C CA . ASP A 1 72 ? -2.848 -2.618 17.868 1.00 76.69 72 ASP A CA 1
ATOM 580 C C . ASP A 1 72 ? -1.818 -3.756 17.892 1.00 76.69 72 ASP A C 1
ATOM 582 O O . ASP A 1 72 ? -0.609 -3.506 17.870 1.00 76.69 72 ASP A O 1
ATOM 586 N N . ARG A 1 73 ? -2.278 -5.013 17.898 1.00 75.25 73 ARG A N 1
ATOM 587 C CA . ARG A 1 73 ? -1.428 -6.206 17.776 1.00 75.25 73 ARG A CA 1
ATOM 588 C C . ARG A 1 73 ? -0.932 -6.455 16.346 1.00 75.25 73 ARG A C 1
ATOM 590 O O . ARG A 1 73 ? 0.027 -7.200 16.169 1.00 75.25 73 ARG A O 1
ATOM 597 N N . GLN A 1 74 ? -1.528 -5.817 15.338 1.00 82.88 74 GLN A N 1
ATOM 598 C CA . GLN A 1 74 ? -1.178 -5.950 13.917 1.00 82.88 74 GLN A CA 1
ATOM 599 C C . GLN A 1 74 ? -0.185 -4.874 13.447 1.00 82.88 74 GLN A C 1
ATOM 601 O O . GLN A 1 74 ? -0.150 -4.514 12.271 1.00 82.88 74 GLN A O 1
ATOM 606 N N . LYS A 1 75 ? 0.650 -4.344 14.351 1.00 88.75 75 LYS A N 1
ATOM 607 C CA . LYS A 1 75 ? 1.733 -3.431 13.964 1.00 88.75 75 LYS A CA 1
ATOM 608 C C . LYS A 1 75 ? 2.707 -4.139 13.030 1.00 88.75 75 LYS A C 1
ATOM 610 O O . LYS A 1 75 ? 3.279 -5.179 13.375 1.00 88.75 75 LYS A O 1
ATOM 615 N N . VAL A 1 76 ? 2.939 -3.525 11.882 1.00 90.44 76 VAL A N 1
ATOM 616 C CA . VAL A 1 76 ? 3.896 -3.973 10.881 1.00 90.44 76 VAL A CA 1
ATOM 617 C C . VAL A 1 76 ? 4.987 -2.932 10.683 1.00 90.44 76 VAL A C 1
ATOM 619 O O . VAL A 1 76 ? 4.875 -1.764 11.051 1.00 90.44 76 VAL A O 1
ATOM 622 N N . ASN A 1 77 ? 6.091 -3.406 10.137 1.00 89.75 77 ASN A N 1
ATOM 623 C CA . ASN A 1 77 ? 7.140 -2.610 9.558 1.00 89.75 77 ASN A CA 1
ATOM 624 C C . ASN A 1 77 ? 7.034 -2.772 8.044 1.00 89.75 77 ASN A C 1
ATOM 626 O O . ASN A 1 77 ? 7.098 -3.900 7.552 1.00 89.75 77 ASN A O 1
ATOM 630 N N . VAL A 1 78 ? 6.885 -1.662 7.329 1.00 90.75 78 VAL A N 1
ATOM 631 C CA . VAL A 1 78 ? 6.968 -1.659 5.870 1.00 90.75 78 VAL A CA 1
ATOM 632 C C . VAL A 1 78 ? 8.283 -1.009 5.472 1.00 90.75 78 VAL A C 1
ATOM 634 O O . VAL A 1 78 ? 8.523 0.167 5.758 1.00 90.75 78 VAL A O 1
ATOM 637 N N . ARG A 1 79 ? 9.149 -1.796 4.834 1.00 89.38 79 ARG A N 1
ATOM 638 C CA . ARG A 1 79 ? 10.422 -1.338 4.274 1.00 89.38 79 ARG A CA 1
ATOM 639 C C . ARG A 1 79 ? 10.321 -1.348 2.763 1.00 89.38 79 ARG A C 1
ATOM 641 O O . ARG A 1 79 ? 9.981 -2.375 2.186 1.00 89.38 79 ARG A O 1
ATOM 648 N N . VAL A 1 80 ? 10.654 -0.232 2.134 1.00 88.00 80 VAL A N 1
ATOM 649 C CA . VAL A 1 80 ? 10.643 -0.104 0.676 1.00 88.00 80 VAL A CA 1
ATOM 650 C C . VAL A 1 80 ? 12.079 0.047 0.183 1.00 88.00 80 VAL A C 1
ATOM 652 O O . VAL A 1 80 ? 12.907 0.674 0.838 1.00 88.00 80 VAL A O 1
ATOM 655 N N . SER A 1 81 ? 12.394 -0.587 -0.940 1.00 88.62 81 SER A N 1
ATOM 656 C CA . SER A 1 81 ? 13.702 -0.532 -1.595 1.00 88.62 81 SER A CA 1
ATOM 657 C C . SER A 1 81 ? 13.539 -0.665 -3.109 1.00 88.62 81 SER A C 1
ATOM 659 O O . SER A 1 81 ? 12.450 -0.980 -3.586 1.00 88.62 81 SER A O 1
ATOM 661 N N . LYS A 1 82 ? 14.640 -0.560 -3.864 1.00 86.25 82 LYS A N 1
ATOM 662 C CA . LYS A 1 82 ? 14.663 -0.850 -5.312 1.00 86.25 82 LYS A CA 1
ATOM 663 C C . LYS A 1 82 ? 14.166 -2.256 -5.691 1.00 86.25 82 LYS A C 1
ATOM 665 O O . LYS A 1 82 ? 13.847 -2.507 -6.844 1.00 86.25 82 LYS A O 1
ATOM 670 N N . HIS A 1 83 ? 14.131 -3.190 -4.738 1.00 88.88 83 HIS A N 1
ATOM 671 C CA . HIS A 1 83 ? 13.619 -4.546 -4.956 1.00 88.88 83 HIS A CA 1
ATOM 672 C C . HIS A 1 83 ? 12.101 -4.651 -4.743 1.00 88.88 83 HIS A C 1
ATOM 674 O O . HIS A 1 83 ? 11.497 -5.640 -5.153 1.00 88.88 83 HIS A O 1
ATOM 680 N N . GLY A 1 84 ? 11.485 -3.642 -4.122 1.00 90.06 84 GLY A N 1
ATOM 681 C CA . GLY A 1 84 ? 10.067 -3.602 -3.780 1.00 90.06 84 GLY A CA 1
ATOM 682 C C . GLY A 1 84 ? 9.821 -3.359 -2.294 1.00 90.06 84 GLY A C 1
ATOM 683 O O . GLY A 1 84 ? 10.682 -2.823 -1.587 1.00 90.06 84 GLY A O 1
ATOM 684 N N . ALA A 1 85 ? 8.641 -3.762 -1.825 1.00 91.50 85 ALA A N 1
ATOM 685 C CA . ALA A 1 85 ? 8.201 -3.600 -0.446 1.00 91.50 85 ALA A CA 1
ATOM 686 C C . ALA A 1 85 ? 8.298 -4.917 0.336 1.00 91.50 85 ALA A C 1
ATOM 688 O O . ALA A 1 85 ? 7.835 -5.972 -0.097 1.00 91.50 85 ALA A O 1
ATOM 689 N N . TRP A 1 86 ? 8.880 -4.850 1.528 1.00 93.12 86 TRP A N 1
ATOM 690 C CA . TRP A 1 86 ? 8.891 -5.930 2.502 1.00 93.12 86 TRP A CA 1
ATOM 691 C C . TRP A 1 86 ? 8.040 -5.531 3.703 1.00 93.12 86 TRP A C 1
ATOM 693 O O . TRP A 1 86 ? 8.317 -4.531 4.370 1.00 93.12 86 TRP A O 1
ATOM 703 N N . ILE A 1 87 ? 7.012 -6.332 3.969 1.00 92.88 87 ILE A N 1
ATOM 704 C CA . ILE A 1 87 ? 6.108 -6.167 5.100 1.00 92.88 87 ILE A CA 1
ATOM 705 C C . ILE A 1 87 ? 6.479 -7.227 6.131 1.00 92.88 87 ILE A C 1
ATOM 707 O O . ILE A 1 87 ? 6.459 -8.425 5.838 1.00 92.88 87 ILE A O 1
ATOM 711 N N . SER A 1 88 ? 6.802 -6.806 7.348 1.00 92.81 88 SER A N 1
ATOM 712 C CA . SER A 1 88 ? 7.089 -7.718 8.454 1.00 92.81 88 SER A CA 1
ATOM 713 C C . SER A 1 88 ? 6.329 -7.321 9.709 1.00 92.81 88 SER A C 1
ATOM 715 O O . SER A 1 88 ? 6.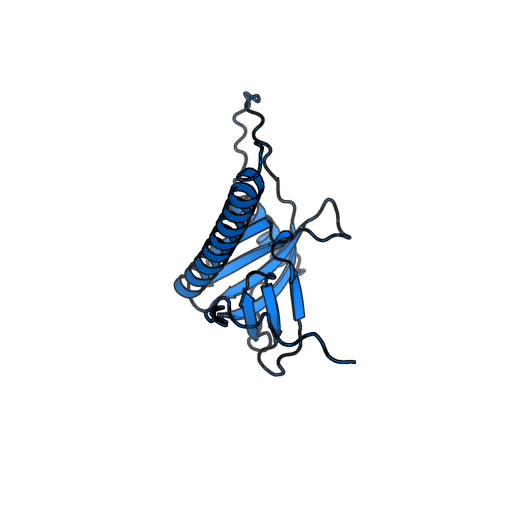128 -6.138 9.970 1.00 92.81 88 SER A O 1
ATOM 717 N N . ARG A 1 89 ? 5.939 -8.282 10.543 1.00 90.19 89 ARG A N 1
ATOM 718 C CA . ARG A 1 89 ? 5.353 -7.974 11.848 1.00 90.19 89 ARG A CA 1
ATOM 719 C C . ARG A 1 89 ? 6.397 -7.301 12.739 1.00 90.19 89 ARG A C 1
ATOM 721 O O . ARG A 1 89 ? 7.567 -7.670 12.741 1.00 90.19 89 ARG A O 1
ATOM 728 N N . ASN A 1 90 ? 5.973 -6.304 13.509 1.00 86.00 90 ASN A N 1
ATOM 729 C CA . ASN A 1 90 ? 6.872 -5.540 14.374 1.00 86.00 90 ASN A CA 1
ATOM 730 C C . ASN A 1 90 ? 7.406 -6.384 15.552 1.00 86.00 90 ASN A C 1
ATOM 732 O O . ASN A 1 90 ? 8.571 -6.274 15.908 1.00 86.00 90 ASN A O 1
ATOM 736 N N . MET A 1 91 ? 6.572 -7.266 16.114 1.00 86.00 91 MET A N 1
ATOM 737 C CA . MET A 1 91 ? 6.902 -8.038 17.322 1.00 86.00 91 MET A CA 1
ATOM 738 C C . MET A 1 91 ? 8.062 -9.028 17.141 1.00 86.00 91 MET A C 1
ATOM 740 O O . MET A 1 91 ? 8.889 -9.161 18.033 1.00 86.00 91 MET A O 1
ATOM 744 N N . ASP A 1 92 ? 8.109 -9.729 16.009 1.00 87.75 92 ASP A N 1
ATOM 745 C CA . ASP A 1 92 ? 9.006 -10.870 15.774 1.00 87.75 92 ASP A CA 1
ATOM 746 C C . ASP A 1 92 ? 9.775 -10.761 14.444 1.00 87.75 92 ASP A C 1
ATOM 748 O O . ASP A 1 92 ? 10.531 -11.659 14.086 1.00 87.75 92 ASP A O 1
ATOM 752 N N . SER A 1 93 ? 9.598 -9.662 13.698 1.00 87.69 93 SER A N 1
ATOM 753 C CA . SER A 1 93 ? 10.149 -9.479 12.346 1.00 87.69 93 SER A CA 1
ATOM 754 C C . SER A 1 93 ? 9.762 -10.588 11.356 1.00 87.69 93 SER A C 1
ATOM 756 O O . SER A 1 93 ? 10.397 -10.730 10.307 1.00 87.69 93 SER A O 1
ATOM 758 N N . THR A 1 94 ? 8.706 -11.359 11.645 1.00 93.06 94 THR A N 1
ATOM 759 C CA . THR A 1 94 ? 8.195 -12.375 10.721 1.00 93.06 94 THR A CA 1
ATOM 760 C C . THR A 1 94 ? 7.688 -11.706 9.454 1.00 93.06 94 THR A C 1
ATOM 762 O O . THR A 1 94 ? 7.028 -10.667 9.496 1.00 93.06 94 THR A O 1
ATOM 765 N N . THR A 1 95 ? 8.039 -12.272 8.302 1.00 92.69 95 THR A N 1
ATOM 766 C CA . THR A 1 95 ? 7.614 -11.720 7.014 1.00 92.69 95 THR A CA 1
ATOM 767 C C . THR A 1 95 ? 6.125 -11.977 6.825 1.00 92.69 95 THR A C 1
ATOM 769 O O . THR A 1 95 ? 5.688 -13.121 6.895 1.00 92.69 95 THR A O 1
ATOM 772 N N . VAL A 1 96 ? 5.373 -10.904 6.586 1.00 91.31 96 VAL A N 1
ATOM 773 C CA . VAL A 1 96 ? 3.961 -10.954 6.194 1.00 91.31 96 VAL A CA 1
ATOM 774 C C . VAL A 1 96 ? 3.867 -11.094 4.680 1.00 91.31 96 VAL A C 1
ATOM 776 O O . VAL A 1 96 ? 3.191 -11.991 4.196 1.00 91.31 96 VAL A O 1
ATOM 779 N N . ASP A 1 97 ? 4.578 -10.239 3.938 1.00 92.19 97 ASP A N 1
ATOM 780 C CA . ASP A 1 97 ? 4.623 -10.310 2.476 1.00 92.19 97 ASP A CA 1
ATOM 781 C C . ASP A 1 97 ? 5.909 -9.670 1.919 1.00 92.19 97 ASP A C 1
ATOM 783 O O . ASP A 1 97 ? 6.569 -8.857 2.581 1.00 92.19 97 ASP A O 1
ATOM 787 N N . ARG A 1 98 ? 6.265 -10.042 0.687 1.00 92.44 98 ARG A N 1
ATOM 788 C CA . ARG A 1 98 ? 7.327 -9.426 -0.116 1.00 92.44 98 ARG A CA 1
ATOM 789 C C . ARG A 1 98 ? 6.787 -9.142 -1.507 1.00 92.44 98 ARG A C 1
ATOM 791 O O . ARG A 1 98 ? 6.600 -10.051 -2.308 1.00 92.44 98 ARG A O 1
ATOM 798 N N . ILE A 1 99 ? 6.599 -7.863 -1.790 1.00 92.25 99 ILE A N 1
ATOM 799 C CA . ILE A 1 99 ? 5.992 -7.366 -3.016 1.00 92.25 99 ILE A CA 1
ATOM 800 C C . ILE A 1 99 ? 7.117 -6.837 -3.913 1.00 92.25 99 ILE A C 1
ATOM 802 O O . ILE A 1 99 ? 7.751 -5.847 -3.545 1.00 92.25 99 ILE A O 1
ATOM 806 N N . PRO A 1 100 ? 7.390 -7.460 -5.073 1.00 91.38 100 PRO A N 1
ATOM 807 C CA . PRO A 1 100 ? 8.344 -6.929 -6.044 1.00 91.38 100 PRO A CA 1
ATOM 808 C C . PRO A 1 100 ? 7.949 -5.527 -6.513 1.00 91.38 100 PRO A C 1
ATOM 810 O O . PRO A 1 100 ? 6.767 -5.280 -6.740 1.00 91.38 100 PRO A O 1
ATOM 813 N N . LEU A 1 101 ? 8.925 -4.636 -6.723 1.00 89.62 101 LEU A N 1
ATOM 814 C CA . LEU A 1 101 ? 8.651 -3.258 -7.164 1.00 89.62 101 LEU A CA 1
ATOM 815 C C . LEU A 1 101 ? 7.811 -3.226 -8.452 1.00 89.62 101 LEU A C 1
ATOM 817 O O . LEU A 1 101 ? 6.822 -2.513 -8.518 1.00 89.62 101 LEU A O 1
ATOM 821 N N . VAL A 1 102 ? 8.146 -4.087 -9.418 1.00 88.06 102 VAL A N 1
ATOM 822 C CA . VAL A 1 102 ? 7.432 -4.237 -10.703 1.00 88.06 102 VAL A CA 1
ATOM 823 C C . VAL A 1 102 ? 5.973 -4.690 -10.560 1.00 88.06 102 VAL A C 1
ATOM 825 O O . VAL A 1 102 ? 5.187 -4.553 -11.490 1.00 88.06 102 VAL A O 1
ATOM 828 N N . ASN A 1 103 ? 5.593 -5.244 -9.407 1.00 91.12 103 ASN A N 1
ATOM 829 C CA . ASN A 1 103 ? 4.218 -5.648 -9.146 1.00 91.12 103 ASN A CA 1
ATOM 830 C C . ASN A 1 103 ? 3.400 -4.540 -8.477 1.00 91.12 103 ASN A C 1
ATOM 832 O O . ASN A 1 103 ? 2.188 -4.703 -8.385 1.00 91.12 103 ASN A O 1
ATOM 836 N N . ILE A 1 104 ? 4.012 -3.464 -7.974 1.00 91.38 104 ILE A N 1
ATOM 837 C CA . ILE A 1 104 ? 3.280 -2.336 -7.392 1.00 91.38 104 ILE A CA 1
ATOM 838 C C . ILE A 1 104 ? 2.750 -1.491 -8.550 1.00 91.38 104 ILE A C 1
ATOM 840 O O . ILE A 1 104 ? 3.526 -0.993 -9.357 1.00 91.38 104 ILE A O 1
ATOM 844 N N . VAL A 1 105 ? 1.427 -1.361 -8.638 1.00 90.06 105 VAL A N 1
ATOM 845 C CA . VAL A 1 105 ? 0.750 -0.690 -9.762 1.00 90.06 105 VAL A CA 1
ATOM 846 C C . VAL A 1 105 ? 0.275 0.696 -9.358 1.00 90.06 105 VAL A C 1
ATOM 848 O O . VAL A 1 105 ? 0.307 1.631 -10.151 1.00 90.06 105 VAL A O 1
ATOM 851 N N . PHE A 1 106 ? -0.184 0.826 -8.116 1.00 91.31 106 PHE A N 1
ATOM 852 C CA . PHE A 1 106 ? -0.808 2.046 -7.637 1.00 91.31 106 PHE A CA 1
ATOM 853 C C . PHE A 1 106 ? -0.738 2.115 -6.115 1.00 91.31 106 PHE A C 1
ATOM 855 O O . PHE A 1 106 ? -0.846 1.098 -5.426 1.00 91.31 106 PHE A O 1
ATOM 862 N N . SER A 1 107 ? -0.561 3.317 -5.579 1.00 93.19 107 SER A N 1
ATOM 863 C CA . SER A 1 107 ? -0.632 3.563 -4.143 1.00 93.19 107 SER A CA 1
ATOM 864 C C . SER A 1 107 ? -1.287 4.904 -3.869 1.00 93.19 107 SER A C 1
ATOM 866 O O . SER A 1 107 ? -0.957 5.879 -4.539 1.00 93.19 107 SER A O 1
ATOM 868 N N . LEU A 1 108 ? -2.155 4.961 -2.863 1.00 94.56 108 LEU A N 1
ATOM 869 C CA . LEU A 1 108 ? -2.814 6.194 -2.445 1.00 94.56 108 LEU A CA 1
ATOM 870 C C . LEU A 1 108 ? -2.880 6.300 -0.921 1.00 94.56 108 LEU A C 1
ATOM 872 O O . LEU A 1 108 ? -2.790 5.294 -0.215 1.00 94.56 108 LEU A O 1
ATOM 876 N N . ALA A 1 109 ? -3.074 7.520 -0.435 1.00 94.81 109 ALA A N 1
ATOM 877 C CA . ALA A 1 109 ? -3.355 7.824 0.956 1.00 94.81 109 ALA A CA 1
ATOM 878 C C . ALA A 1 109 ? -4.741 8.459 1.031 1.00 94.81 109 ALA A C 1
ATOM 880 O O . ALA A 1 109 ? -5.090 9.271 0.174 1.00 94.81 109 ALA A O 1
ATOM 881 N N . TYR A 1 110 ? -5.532 8.079 2.029 1.00 94.31 110 TYR A N 1
ATOM 882 C CA . TYR A 1 110 ? -6.885 8.597 2.211 1.00 94.31 110 TYR A CA 1
ATOM 883 C C . TYR A 1 110 ? -7.258 8.687 3.695 1.00 94.31 110 TYR A C 1
ATOM 885 O O . TYR A 1 110 ? -6.725 7.953 4.533 1.00 94.31 110 TYR A O 1
ATOM 893 N N . ASP A 1 111 ? -8.163 9.609 4.011 1.00 92.69 111 ASP A N 1
ATOM 894 C CA . ASP A 1 111 ? -8.861 9.681 5.297 1.00 92.69 111 ASP A CA 1
ATOM 895 C C . ASP A 1 111 ? -10.167 8.892 5.167 1.00 92.69 111 ASP A C 1
ATOM 897 O O . ASP A 1 111 ? -10.877 9.045 4.175 1.00 92.69 111 ASP A O 1
ATOM 901 N N . ASP A 1 112 ? -10.472 8.037 6.140 1.00 88.81 112 ASP A N 1
ATOM 902 C CA . ASP A 1 112 ? -11.720 7.265 6.147 1.00 88.81 112 ASP A CA 1
ATOM 903 C C . ASP A 1 112 ? -12.908 8.002 6.789 1.00 88.81 112 ASP A C 1
ATOM 905 O O . ASP A 1 112 ? -13.963 7.410 7.010 1.00 88.81 112 ASP A O 1
ATOM 909 N N . GLY A 1 113 ? -12.746 9.281 7.137 1.00 89.12 113 GLY A N 1
ATOM 910 C CA . GLY A 1 113 ? -13.790 10.107 7.745 1.00 89.12 113 GLY A CA 1
ATOM 911 C C . GLY A 1 113 ? -13.950 9.899 9.253 1.00 89.12 113 GLY A C 1
ATOM 912 O O . GLY A 1 113 ? -14.758 10.576 9.889 1.00 89.12 113 GLY A O 1
ATOM 913 N N . PHE A 1 114 ? -13.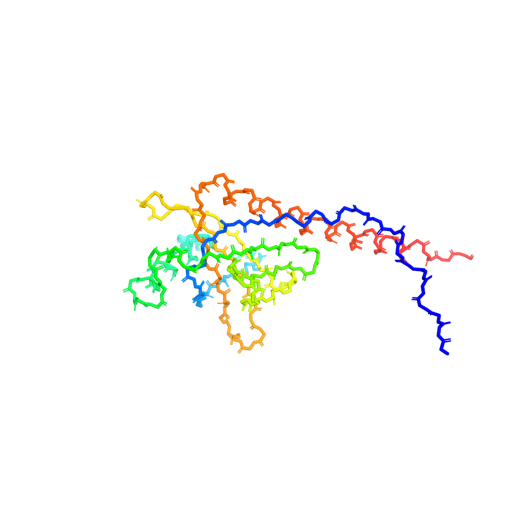154 9.014 9.859 1.00 88.56 114 PHE A N 1
ATOM 914 C CA . PHE A 1 114 ? -13.140 8.763 11.300 1.00 88.56 114 PHE A CA 1
ATOM 915 C C . PHE A 1 114 ? -11.794 9.137 11.937 1.00 88.56 114 PHE A C 1
ATOM 917 O O . PHE A 1 114 ? -11.401 8.555 12.955 1.00 88.56 114 PHE A O 1
ATOM 924 N N . ASN A 1 115 ? -11.094 10.118 11.350 1.00 86.50 115 ASN A N 1
ATOM 925 C CA . ASN A 1 115 ? -9.777 10.596 11.781 1.00 86.50 115 ASN A CA 1
ATOM 926 C C . ASN A 1 115 ? -8.727 9.469 11.797 1.00 86.50 115 ASN A C 1
ATOM 928 O O . ASN A 1 115 ? -7.881 9.386 12.697 1.00 86.50 115 ASN A O 1
ATOM 932 N N . ARG A 1 116 ? -8.805 8.565 10.815 1.00 88.75 116 ARG A N 1
ATOM 933 C CA . ARG A 1 116 ? -7.801 7.529 10.573 1.00 88.75 116 ARG A CA 1
ATOM 934 C C . ARG A 1 116 ? -7.257 7.701 9.166 1.00 88.75 116 ARG A C 1
ATOM 936 O O . ARG A 1 116 ? -7.994 7.864 8.202 1.00 88.75 116 ARG A O 1
ATOM 943 N N . TYR A 1 117 ? -5.939 7.631 9.079 1.00 93.75 117 TYR A N 1
ATOM 944 C CA . TYR A 1 117 ? -5.209 7.849 7.842 1.00 93.75 117 TYR A CA 1
ATOM 945 C C . TYR A 1 117 ? -4.743 6.506 7.320 1.00 93.75 117 TYR A C 1
ATOM 947 O O . TYR A 1 117 ? -4.082 5.756 8.041 1.00 93.75 117 TYR A O 1
ATOM 955 N N . ASN A 1 118 ? -5.093 6.205 6.082 1.00 94.38 118 ASN A N 1
ATOM 956 C CA . ASN A 1 118 ? -4.867 4.907 5.482 1.00 94.38 118 ASN A CA 1
ATOM 957 C C . ASN A 1 118 ? -3.989 5.043 4.243 1.00 94.38 118 ASN A C 1
ATOM 959 O O . ASN A 1 118 ? -4.020 6.056 3.552 1.00 94.38 118 ASN A O 1
ATOM 963 N N . VAL A 1 119 ? -3.217 3.999 3.962 1.00 95.38 119 VAL A N 1
ATOM 964 C CA . VAL A 1 119 ? -2.497 3.810 2.707 1.00 95.38 119 VAL A CA 1
ATOM 965 C C . VAL A 1 119 ? -3.013 2.536 2.063 1.00 95.38 119 VAL A C 1
ATOM 967 O O . VAL A 1 119 ? -2.968 1.469 2.679 1.00 95.38 119 VAL A O 1
ATOM 970 N N . ALA A 1 120 ? -3.456 2.642 0.818 1.00 95.12 120 ALA A N 1
ATOM 971 C CA . ALA A 1 120 ? -3.772 1.502 -0.027 1.00 95.12 120 ALA A CA 1
ATOM 972 C C . ALA A 1 120 ? -2.629 1.289 -1.022 1.00 95.12 120 ALA A C 1
ATOM 974 O O . ALA A 1 120 ? -2.219 2.225 -1.705 1.00 95.12 120 ALA A O 1
ATOM 975 N N . MET A 1 121 ? -2.112 0.065 -1.106 1.00 94.19 121 MET A N 1
ATOM 976 C CA . MET A 1 121 ? -1.113 -0.343 -2.092 1.00 94.19 121 MET A CA 1
ATOM 977 C C . MET A 1 121 ? -1.681 -1.468 -2.949 1.00 94.19 121 MET A C 1
ATOM 979 O O . MET A 1 121 ? -1.853 -2.596 -2.483 1.00 94.19 121 MET A O 1
ATOM 983 N N . VAL A 1 122 ? -1.951 -1.152 -4.209 1.00 93.44 122 VAL A N 1
ATOM 984 C CA . VAL A 1 122 ? -2.491 -2.072 -5.203 1.00 93.44 122 VAL A CA 1
ATOM 985 C C . VAL A 1 122 ? -1.344 -2.739 -5.946 1.00 93.44 122 VAL A C 1
ATOM 987 O O . VAL A 1 122 ? -0.439 -2.083 -6.472 1.00 93.44 122 VAL A O 1
ATOM 990 N N . VAL A 1 123 ? -1.387 -4.066 -5.982 1.00 92.25 123 VAL A N 1
ATOM 991 C CA . VAL A 1 123 ? -0.337 -4.906 -6.541 1.00 92.25 123 VAL A CA 1
ATOM 992 C C . VAL A 1 123 ? -0.913 -5.930 -7.507 1.00 92.25 123 VAL A C 1
ATOM 994 O O . VAL A 1 123 ? -1.973 -6.523 -7.280 1.00 92.25 123 VAL A O 1
ATOM 997 N N . LYS A 1 124 ? -0.182 -6.183 -8.590 1.00 88.94 124 LYS A N 1
ATOM 998 C CA . LYS A 1 124 ? -0.506 -7.241 -9.541 1.00 88.94 124 LYS A CA 1
ATOM 999 C C . LYS A 1 124 ? -0.151 -8.598 -8.931 1.00 88.94 124 LYS A C 1
ATOM 1001 O O . LYS A 1 124 ? 1.019 -8.904 -8.679 1.00 88.94 124 LYS A O 1
ATOM 1006 N N . ALA A 1 125 ? -1.160 -9.430 -8.685 1.00 72.44 125 ALA A N 1
ATOM 1007 C CA . ALA A 1 125 ? -0.976 -10.786 -8.183 1.00 72.44 125 ALA A CA 1
ATOM 1008 C C . ALA A 1 125 ? -0.896 -11.767 -9.364 1.00 72.44 125 ALA A C 1
ATOM 1010 O O . ALA A 1 125 ? -1.880 -11.970 -10.068 1.00 72.44 125 ALA A O 1
ATOM 1011 N N . ARG A 1 126 ? 0.263 -12.419 -9.562 1.00 64.50 126 ARG A N 1
ATOM 1012 C CA . ARG A 1 126 ? 0.523 -13.335 -10.701 1.00 64.50 126 ARG A CA 1
ATOM 1013 C C . ARG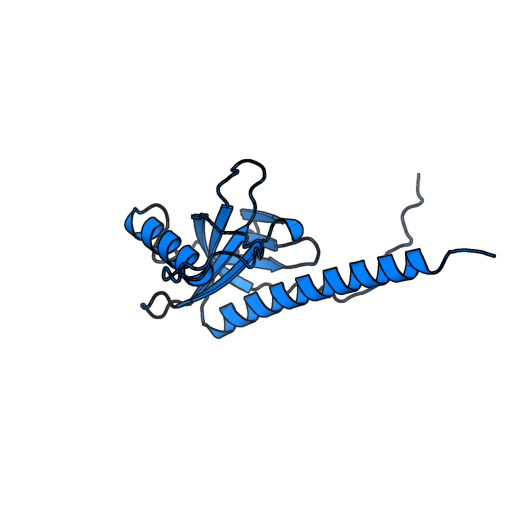 A 1 126 ? -0.479 -14.495 -10.847 1.00 64.50 126 ARG A C 1
ATOM 1015 O O . ARG A 1 126 ? -0.498 -15.133 -11.889 1.00 64.50 126 ARG A O 1
ATOM 1022 N N . GLN A 1 127 ? -1.259 -14.798 -9.809 1.00 60.19 127 GLN A N 1
ATOM 1023 C CA . GLN A 1 127 ? -2.200 -15.924 -9.766 1.00 60.19 127 GLN A CA 1
ATOM 1024 C C . GLN A 1 127 ? -3.679 -15.504 -9.715 1.00 60.19 127 GLN A C 1
ATOM 1026 O O . GLN A 1 127 ? -4.535 -16.376 -9.631 1.00 60.19 127 GLN A O 1
ATOM 1031 N N . SER A 1 128 ? -3.992 -14.203 -9.724 1.00 52.50 128 SER A N 1
ATOM 1032 C CA . SER A 1 128 ? -5.362 -13.712 -9.493 1.00 52.50 128 SER A CA 1
ATOM 1033 C C . SER A 1 128 ? -5.883 -12.796 -10.601 1.00 52.50 128 SER A C 1
ATOM 1035 O O . SER A 1 128 ? -6.823 -12.048 -10.352 1.00 52.50 128 SER A O 1
ATOM 1037 N N . GLU A 1 129 ? -5.322 -12.843 -11.815 1.00 58.34 129 GLU A N 1
ATOM 1038 C CA . GLU A 1 129 ? -5.878 -12.082 -12.943 1.00 58.34 129 GLU A CA 1
ATOM 1039 C C . GLU A 1 129 ? -7.350 -12.480 -13.188 1.00 58.34 129 GLU A C 1
ATOM 1041 O O . GLU A 1 129 ? -7.661 -13.676 -13.182 1.00 58.34 129 GLU A O 1
ATOM 1046 N N . PRO A 1 130 ? -8.272 -11.513 -13.372 1.00 61.66 130 PRO A N 1
ATOM 1047 C CA . PRO A 1 130 ? -8.054 -10.080 -13.636 1.00 61.66 130 PRO A CA 1
ATOM 1048 C C . PRO A 1 130 ? -8.037 -9.159 -12.391 1.00 61.66 130 PRO A C 1
ATOM 1050 O O . PRO A 1 130 ? -8.057 -7.940 -12.532 1.00 61.66 130 PRO A O 1
ATOM 1053 N N . GLU A 1 131 ? -8.052 -9.701 -11.174 1.00 71.38 131 GLU A N 1
ATOM 1054 C CA . GLU A 1 131 ? -8.196 -8.943 -9.923 1.00 71.38 131 GLU A CA 1
ATOM 1055 C C . GLU A 1 131 ? -6.835 -8.587 -9.299 1.00 71.38 131 GLU A C 1
ATOM 1057 O O . GLU A 1 131 ? -5.954 -9.436 -9.132 1.00 71.38 131 GLU A O 1
ATOM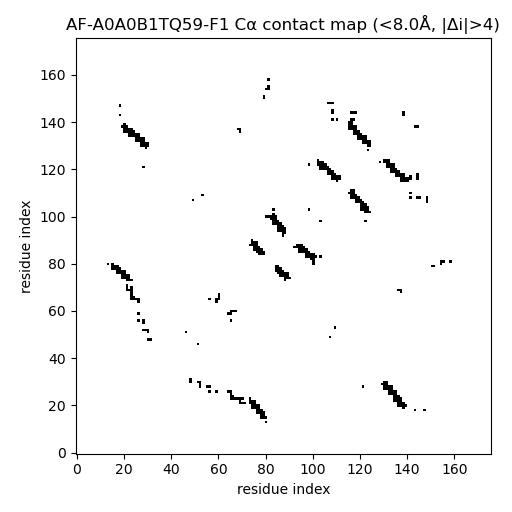 1062 N N . TYR A 1 132 ? -6.668 -7.322 -8.909 1.00 88.31 132 TYR A N 1
ATOM 1063 C CA . TYR A 1 132 ? -5.482 -6.856 -8.193 1.00 88.31 132 TYR A CA 1
ATOM 1064 C C . TYR A 1 132 ? -5.639 -7.132 -6.698 1.00 88.31 132 TYR A C 1
ATOM 1066 O O . TYR A 1 132 ? -6.746 -7.127 -6.157 1.00 88.31 132 TYR A O 1
ATOM 1074 N N . LYS A 1 133 ? -4.517 -7.341 -6.008 1.00 91.25 133 LYS A N 1
ATOM 1075 C CA . LYS A 1 133 ? -4.486 -7.419 -4.545 1.00 91.25 133 LYS A CA 1
ATOM 1076 C C . LYS A 1 133 ? -4.222 -6.020 -3.995 1.00 91.25 133 LYS A C 1
ATOM 1078 O O . LYS A 1 133 ? -3.313 -5.344 -4.459 1.00 91.25 133 LYS A O 1
ATOM 1083 N N . CYS A 1 134 ? -4.991 -5.581 -3.011 1.00 93.25 134 CYS A N 1
ATOM 1084 C CA . CYS A 1 134 ? -4.830 -4.295 -2.348 1.00 93.25 134 CYS A CA 1
ATOM 1085 C C . CYS A 1 134 ? -4.448 -4.510 -0.888 1.00 93.25 134 CYS A C 1
ATOM 1087 O O . CYS A 1 134 ? -5.231 -5.057 -0.117 1.00 93.25 134 CYS A O 1
ATOM 1089 N N . HIS A 1 135 ? -3.257 -4.060 -0.508 1.00 94.25 135 HIS A N 1
ATOM 1090 C CA . HIS A 1 135 ? -2.802 -4.029 0.876 1.00 94.25 135 HIS A CA 1
ATOM 1091 C C . HIS A 1 135 ? -3.232 -2.721 1.530 1.00 94.25 135 HIS A C 1
ATOM 1093 O O . HIS A 1 135 ? -2.904 -1.651 1.019 1.00 94.25 135 HIS A O 1
ATOM 1099 N N . VAL A 1 136 ? -3.921 -2.804 2.669 1.00 95.19 136 VAL A N 1
ATOM 1100 C CA . VAL A 1 136 ? -4.390 -1.626 3.407 1.00 95.19 136 VAL A CA 1
ATOM 1101 C C . VAL A 1 136 ? -3.616 -1.490 4.714 1.00 95.19 136 VAL A C 1
ATOM 1103 O O . VAL A 1 136 ? -3.575 -2.399 5.552 1.00 95.19 136 VAL A O 1
ATOM 1106 N N . PHE A 1 137 ? -2.994 -0.329 4.891 1.00 94.56 137 PHE A N 1
ATOM 1107 C CA . PHE A 1 137 ? -2.247 0.037 6.086 1.00 94.56 137 PHE A CA 1
ATOM 1108 C C . PHE A 1 137 ? -2.897 1.233 6.755 1.00 94.56 137 PHE A C 1
ATOM 1110 O O . PHE A 1 137 ? -3.224 2.206 6.091 1.00 94.56 137 PHE A O 1
ATOM 1117 N N . GLN A 1 138 ? -2.996 1.197 8.076 1.00 93.56 138 GLN A N 1
ATOM 1118 C CA . GLN A 1 138 ? -3.434 2.332 8.871 1.00 93.56 138 GLN A CA 1
ATOM 1119 C C . GLN A 1 138 ? -2.211 3.013 9.501 1.00 93.56 138 GLN A C 1
ATOM 1121 O O . GLN A 1 138 ? -1.434 2.389 10.236 1.00 93.56 138 GLN A O 1
ATOM 1126 N N . CYS A 1 139 ? -2.033 4.291 9.196 1.00 91.81 139 CYS A N 1
ATOM 1127 C CA . CYS A 1 139 ? -0.964 5.160 9.676 1.00 91.81 139 CYS A CA 1
ATOM 1128 C C . CYS A 1 139 ? -1.404 5.939 10.924 1.00 91.81 139 CYS A C 1
ATOM 1130 O O . CYS A 1 139 ? -2.592 6.057 11.228 1.00 91.81 139 CYS A O 1
ATOM 1132 N N . ASN A 1 140 ? -0.440 6.491 11.664 1.00 87.75 140 ASN A N 1
ATOM 1133 C CA . ASN A 1 140 ? -0.734 7.277 12.867 1.00 87.75 140 ASN A CA 1
ATOM 1134 C C . ASN A 1 140 ? -1.063 8.745 12.544 1.00 87.75 140 ASN A C 1
ATOM 1136 O O . ASN A 1 140 ? -1.565 9.464 13.403 1.00 87.75 140 ASN A O 1
ATOM 1140 N N . SER A 1 141 ? -0.748 9.206 11.330 1.00 89.50 141 SER A N 1
ATOM 1141 C CA . SER A 1 141 ? -1.015 10.568 10.859 1.00 89.50 141 SER A CA 1
ATOM 1142 C C . SER A 1 141 ? -1.042 10.629 9.331 1.00 89.50 141 SER A C 1
ATOM 1144 O O . SER A 1 141 ? -0.405 9.799 8.679 1.00 89.50 141 SER A O 1
ATOM 1146 N N . LEU A 1 142 ? -1.692 11.655 8.772 1.00 88.94 142 LEU A N 1
ATOM 1147 C CA . LEU A 1 142 ? -1.645 11.945 7.334 1.00 88.94 142 LEU A CA 1
ATOM 1148 C C . LEU A 1 142 ? -0.207 12.162 6.850 1.00 88.94 142 LEU A C 1
ATOM 1150 O O . LEU A 1 142 ? 0.183 11.642 5.814 1.00 88.94 142 LEU A O 1
ATOM 1154 N N . ARG A 1 143 ? 0.617 12.851 7.654 1.00 90.69 143 ARG A N 1
ATOM 1155 C CA . ARG A 1 143 ? 2.033 13.081 7.337 1.00 90.69 143 ARG A CA 1
ATOM 1156 C C . ARG A 1 143 ? 2.795 11.771 7.129 1.00 90.69 143 ARG A C 1
ATOM 1158 O O . ARG A 1 143 ? 3.595 11.677 6.209 1.00 90.69 143 ARG A O 1
ATOM 1165 N N . GLU A 1 144 ? 2.550 10.767 7.971 1.00 89.00 144 GLU A N 1
ATOM 1166 C CA . GLU A 1 144 ? 3.184 9.449 7.834 1.00 89.00 144 GLU A CA 1
ATOM 1167 C C . GLU A 1 144 ? 2.743 8.736 6.544 1.00 89.00 144 GLU A C 1
ATOM 1169 O O . GLU A 1 144 ? 3.567 8.104 5.883 1.00 89.00 144 GLU A O 1
ATOM 1174 N N . ALA A 1 145 ? 1.467 8.863 6.166 1.00 90.88 145 ALA A N 1
ATOM 1175 C CA . ALA A 1 145 ? 0.947 8.315 4.916 1.00 90.88 145 ALA A CA 1
ATOM 1176 C C . ALA A 1 145 ? 1.559 9.018 3.686 1.00 90.88 145 ALA A C 1
ATOM 1178 O O . ALA A 1 145 ? 2.051 8.352 2.777 1.00 90.88 145 ALA A O 1
ATOM 1179 N N . ASP A 1 146 ? 1.641 10.350 3.693 1.00 90.38 146 ASP A N 1
ATOM 1180 C CA . ASP A 1 146 ? 2.264 11.130 2.615 1.00 90.38 146 ASP A CA 1
ATOM 1181 C C . ASP A 1 146 ? 3.761 10.833 2.468 1.00 90.38 146 ASP A C 1
ATOM 1183 O O . ASP A 1 146 ? 4.275 10.685 1.359 1.00 90.38 146 ASP A O 1
ATOM 1187 N N . GLU A 1 147 ? 4.488 10.729 3.584 1.00 89.50 147 GLU A N 1
ATOM 1188 C CA . GLU A 1 147 ? 5.902 10.341 3.577 1.00 89.50 147 GLU A CA 1
ATOM 1189 C C . GLU A 1 147 ? 6.098 8.933 3.008 1.00 89.50 147 GLU A C 1
ATOM 1191 O O . GLU A 1 147 ? 7.092 8.678 2.327 1.00 89.50 147 GLU A O 1
ATOM 1196 N N . PHE A 1 148 ? 5.166 8.012 3.267 1.00 88.12 148 PHE A N 1
ATOM 1197 C CA . PHE A 1 148 ? 5.181 6.683 2.664 1.00 88.12 148 PHE A CA 1
ATOM 1198 C C . PHE A 1 148 ? 5.047 6.759 1.137 1.00 88.12 148 PHE A C 1
ATOM 1200 O O . PHE A 1 148 ? 5.862 6.160 0.431 1.00 88.12 148 PHE A O 1
ATOM 1207 N N . LEU A 1 149 ? 4.074 7.520 0.628 1.00 91.75 149 LEU A N 1
ATOM 1208 C CA . LEU A 1 149 ? 3.858 7.665 -0.813 1.00 91.75 149 LEU A CA 1
ATOM 1209 C C . LEU A 1 149 ? 5.041 8.336 -1.512 1.00 91.75 149 LEU A C 1
ATOM 1211 O O . LEU A 1 149 ? 5.515 7.827 -2.522 1.00 91.75 149 LEU A O 1
ATOM 1215 N N . LYS A 1 150 ? 5.588 9.416 -0.939 1.00 90.44 150 LYS A N 1
ATOM 1216 C CA . LYS A 1 150 ? 6.773 10.102 -1.486 1.00 90.44 150 LYS A CA 1
ATOM 1217 C C . LYS A 1 150 ? 7.983 9.178 -1.603 1.00 90.44 150 LYS A C 1
ATOM 1219 O O . LYS A 1 150 ? 8.754 9.291 -2.549 1.00 90.44 150 LYS A O 1
ATOM 1224 N N . LYS A 1 151 ? 8.160 8.254 -0.652 1.00 86.38 151 LYS A N 1
ATOM 1225 C CA . LYS A 1 151 ? 9.243 7.258 -0.702 1.00 86.38 151 LYS A CA 1
ATOM 1226 C C . LYS A 1 151 ? 9.041 6.261 -1.840 1.00 86.38 151 LYS A C 1
ATOM 1228 O O . LYS A 1 151 ? 10.008 5.929 -2.517 1.00 86.38 151 LYS A O 1
ATOM 1233 N N . ILE A 1 152 ? 7.813 5.781 -2.038 1.00 87.81 152 ILE A N 1
ATOM 1234 C CA . ILE A 1 152 ? 7.472 4.890 -3.156 1.00 87.81 152 ILE A CA 1
ATOM 1235 C C . ILE A 1 152 ? 7.723 5.607 -4.489 1.00 87.81 152 ILE A C 1
ATOM 1237 O O . ILE A 1 152 ? 8.433 5.066 -5.332 1.00 87.81 152 ILE A O 1
ATOM 1241 N N . ASP A 1 153 ? 7.224 6.835 -4.635 1.00 89.00 153 ASP A N 1
ATOM 1242 C CA . ASP A 1 153 ? 7.392 7.659 -5.836 1.00 89.00 153 ASP A CA 1
ATOM 1243 C C . ASP A 1 153 ? 8.873 7.918 -6.160 1.00 89.00 153 ASP A C 1
ATOM 1245 O O . ASP A 1 153 ? 9.346 7.620 -7.255 1.00 89.00 153 ASP A O 1
ATOM 1249 N N . HIS A 1 154 ? 9.657 8.352 -5.168 1.00 88.19 154 HIS A N 1
ATOM 1250 C CA . HIS A 1 154 ? 11.095 8.562 -5.338 1.00 88.19 154 HIS A CA 1
ATOM 1251 C C . HIS A 1 154 ? 11.838 7.282 -5.751 1.00 88.19 154 HIS A C 1
ATOM 1253 O O . HIS A 1 154 ? 12.750 7.332 -6.575 1.00 88.19 154 HIS A O 1
ATOM 1259 N N . LEU A 1 155 ? 11.453 6.127 -5.200 1.00 85.88 155 LEU A N 1
ATOM 1260 C CA . LEU A 1 155 ? 12.056 4.847 -5.564 1.00 85.88 155 LEU A CA 1
ATOM 1261 C C . LEU A 1 155 ? 11.718 4.432 -6.996 1.00 85.88 155 LEU A C 1
ATOM 1263 O O . LEU A 1 155 ? 12.600 3.917 -7.680 1.00 85.88 155 LEU A O 1
ATOM 1267 N N . PHE A 1 156 ? 10.487 4.663 -7.455 1.00 86.81 156 PHE A N 1
ATOM 1268 C CA . PHE A 1 156 ? 10.122 4.429 -8.851 1.00 86.81 156 PHE A CA 1
ATOM 1269 C C . PHE A 1 156 ? 10.936 5.315 -9.792 1.00 86.81 156 PHE A C 1
ATOM 1271 O O . PHE A 1 156 ? 11.595 4.782 -10.683 1.00 86.81 156 PHE A O 1
ATOM 1278 N N . ASN A 1 157 ? 10.981 6.623 -9.530 1.00 87.62 157 ASN A N 1
ATOM 1279 C CA . ASN A 1 157 ? 11.751 7.573 -10.335 1.00 87.62 157 ASN A CA 1
ATOM 1280 C C . ASN A 1 157 ? 13.241 7.197 -10.373 1.00 87.62 157 ASN A C 1
ATOM 1282 O O . ASN A 1 157 ? 13.826 7.074 -11.441 1.00 87.62 157 ASN A O 1
ATOM 1286 N N . SER A 1 158 ? 13.836 6.860 -9.224 1.00 86.38 158 SER A N 1
ATOM 1287 C CA . SER A 1 158 ? 15.240 6.434 -9.156 1.00 86.38 158 SER A CA 1
ATOM 1288 C C . SER A 1 158 ? 15.534 5.162 -9.968 1.00 86.38 158 SER A C 1
ATOM 1290 O O . SER A 1 158 ? 16.625 5.020 -10.534 1.00 86.38 158 SER A O 1
ATOM 1292 N N . VAL A 1 159 ? 14.590 4.216 -10.023 1.00 85.56 159 VAL A N 1
ATOM 1293 C CA . VAL A 1 159 ? 14.735 2.994 -10.824 1.00 85.56 159 VAL A CA 1
ATOM 1294 C C . VAL A 1 159 ? 14.602 3.297 -12.313 1.00 85.56 159 VAL A C 1
ATOM 1296 O O . VAL A 1 159 ? 15.435 2.807 -13.073 1.00 85.56 159 VAL A O 1
ATOM 1299 N N . VAL A 1 160 ? 13.638 4.129 -12.714 1.00 84.56 160 VAL A N 1
ATOM 1300 C CA . VAL A 1 160 ? 13.482 4.589 -14.105 1.00 84.56 160 VAL A CA 1
ATOM 1301 C C . VAL A 1 160 ? 14.741 5.321 -14.571 1.00 84.56 160 VAL A C 1
ATOM 1303 O O . VAL A 1 160 ? 15.361 4.877 -15.531 1.00 84.56 160 VAL A O 1
ATOM 1306 N N . ASP A 1 161 ? 15.231 6.302 -13.807 1.00 84.62 161 ASP A N 1
ATOM 1307 C CA . ASP A 1 161 ? 16.469 7.040 -14.108 1.00 84.62 161 ASP A CA 1
ATOM 1308 C C . ASP A 1 161 ? 17.688 6.116 -14.262 1.00 84.62 161 ASP A C 1
ATOM 1310 O O . ASP A 1 161 ? 18.670 6.430 -14.936 1.00 84.62 161 ASP A O 1
ATOM 1314 N N . THR A 1 162 ? 17.700 4.989 -13.545 1.00 83.50 162 THR A N 1
ATOM 1315 C CA . THR A 1 162 ? 18.783 4.001 -13.630 1.00 83.50 162 THR A CA 1
ATOM 1316 C C . THR A 1 162 ? 18.659 3.133 -14.880 1.00 83.50 162 THR A C 1
ATOM 1318 O O . THR A 1 162 ? 19.683 2.739 -15.431 1.00 83.50 162 THR A O 1
ATOM 1321 N N . ILE A 1 163 ? 17.437 2.818 -15.312 1.00 80.19 163 ILE A N 1
ATOM 1322 C CA . ILE A 1 163 ? 17.178 2.076 -16.549 1.00 80.19 163 ILE A CA 1
ATOM 1323 C C . ILE A 1 163 ? 17.523 2.956 -17.752 1.00 80.19 163 ILE A C 1
ATOM 1325 O O . ILE A 1 163 ? 18.342 2.544 -18.564 1.00 80.19 163 ILE A O 1
ATOM 1329 N N . GLU A 1 164 ? 17.020 4.190 -17.797 1.00 81.38 164 GLU A N 1
ATOM 1330 C CA . GLU A 1 164 ? 17.278 5.128 -18.898 1.00 81.38 164 GLU A CA 1
ATOM 1331 C C . GLU A 1 164 ? 18.774 5.410 -19.083 1.00 81.38 164 GLU A C 1
ATOM 1333 O O . GLU A 1 164 ? 19.277 5.418 -20.204 1.00 81.38 164 GLU A O 1
ATOM 1338 N N . ARG A 1 165 ? 19.529 5.574 -17.985 1.00 78.44 165 ARG A N 1
ATOM 1339 C CA . ARG A 1 165 ? 20.992 5.734 -18.062 1.00 78.44 165 ARG A CA 1
ATOM 1340 C C . ARG A 1 165 ? 21.699 4.504 -18.622 1.00 78.44 165 ARG A C 1
ATOM 1342 O O . ARG A 1 165 ? 22.634 4.660 -19.394 1.00 78.44 165 ARG A O 1
ATOM 1349 N N . ARG A 1 166 ? 21.263 3.295 -18.253 1.00 75.00 166 ARG A N 1
ATOM 1350 C CA . ARG A 1 166 ? 21.839 2.057 -18.803 1.00 75.00 166 ARG A CA 1
ATOM 1351 C C . ARG A 1 166 ? 21.546 1.918 -20.288 1.00 75.00 166 ARG A C 1
ATOM 1353 O O . ARG A 1 166 ? 22.442 1.566 -21.039 1.00 75.00 166 ARG A O 1
ATOM 1360 N N . GLU A 1 167 ? 20.322 2.227 -20.703 1.00 78.00 167 GLU A N 1
ATOM 1361 C CA . GLU A 1 167 ? 19.945 2.212 -22.118 1.00 78.00 167 GLU A CA 1
ATOM 1362 C C . GLU A 1 167 ? 20.750 3.250 -22.917 1.00 78.00 167 GLU A C 1
ATOM 1364 O O . GLU A 1 167 ? 21.214 2.950 -24.015 1.00 78.00 167 GLU A O 1
ATOM 1369 N N . ALA A 1 168 ? 20.997 4.437 -22.350 1.00 71.81 168 ALA A N 1
ATOM 1370 C CA . ALA A 1 168 ? 21.835 5.463 -22.971 1.00 71.81 168 ALA A CA 1
ATOM 1371 C C . ALA A 1 168 ? 23.309 5.033 -23.114 1.00 71.81 168 ALA A C 1
ATOM 1373 O O . ALA A 1 168 ? 23.901 5.262 -24.166 1.00 71.81 168 ALA A O 1
ATOM 1374 N N . GLU A 1 169 ? 23.884 4.381 -22.097 1.00 70.31 169 GLU A N 1
ATOM 1375 C CA . GLU A 1 169 ? 25.254 3.835 -22.125 1.00 70.31 169 GLU A CA 1
ATOM 1376 C C . GLU A 1 169 ? 25.390 2.644 -23.099 1.00 70.31 169 GLU A C 1
ATOM 1378 O O . GLU A 1 169 ? 26.421 2.489 -23.754 1.00 70.31 169 GLU A O 1
ATOM 1383 N N . GLU A 1 170 ? 24.349 1.815 -23.247 1.00 62.47 170 GLU A N 1
ATOM 1384 C CA . GLU A 1 170 ? 24.303 0.732 -24.244 1.00 62.47 170 GLU A CA 1
ATOM 1385 C C . GLU A 1 170 ? 24.143 1.263 -25.683 1.00 62.47 170 GLU A C 1
ATOM 1387 O O . GLU A 1 170 ? 24.637 0.639 -26.622 1.00 62.47 170 GLU A O 1
ATOM 1392 N N . CYS A 1 171 ? 23.528 2.437 -25.868 1.00 56.12 171 CYS A N 1
ATOM 1393 C CA . CYS A 1 171 ? 23.417 3.111 -27.169 1.00 56.12 171 CYS A CA 1
ATOM 1394 C C . CYS A 1 171 ? 24.689 3.865 -27.599 1.00 56.12 171 CYS A C 1
ATOM 1396 O O . CYS A 1 171 ? 24.768 4.298 -28.749 1.00 56.12 171 CYS A O 1
ATOM 1398 N N . GLU A 1 172 ? 25.682 4.034 -26.717 1.00 55.03 172 GLU A N 1
ATOM 1399 C CA . GLU A 1 172 ? 26.923 4.770 -27.019 1.00 55.03 172 GLU A CA 1
ATOM 1400 C C . GLU A 1 172 ? 27.952 3.934 -27.812 1.00 55.03 172 GLU A C 1
ATOM 1402 O O . GLU A 1 172 ? 28.986 4.447 -28.237 1.00 55.03 172 GLU A O 1
ATOM 1407 N N . TRP A 1 173 ? 27.651 2.663 -28.103 1.00 63.56 173 TRP A N 1
ATOM 1408 C CA . TRP A 1 173 ? 28.464 1.820 -28.984 1.00 63.56 173 TRP A CA 1
ATOM 1409 C C . TRP A 1 173 ? 27.718 1.467 -30.272 1.00 63.56 173 TRP A C 1
ATOM 1411 O O . TRP A 1 173 ? 27.193 0.364 -30.417 1.00 63.56 173 TRP A O 1
ATOM 1421 N N . VAL A 1 174 ? 27.722 2.395 -31.235 1.00 48.91 174 VAL A N 1
ATOM 1422 C CA . VAL A 1 174 ? 27.542 2.072 -32.660 1.00 48.91 174 VAL A CA 1
ATOM 1423 C C . VAL A 1 174 ? 28.608 2.801 -33.495 1.00 48.91 174 VAL A C 1
ATOM 1425 O O . VAL A 1 174 ? 28.491 3.990 -33.775 1.00 48.91 174 VAL A O 1
ATOM 1428 N N . ASP A 1 175 ? 29.632 2.008 -33.831 1.00 50.88 175 ASP A N 1
ATOM 1429 C CA . ASP A 1 175 ? 30.619 2.011 -34.928 1.00 50.88 175 ASP A CA 1
ATOM 1430 C C . ASP A 1 175 ? 31.440 3.264 -35.296 1.00 50.88 175 ASP A C 1
ATOM 1432 O O . ASP A 1 175 ? 30.901 4.255 -35.787 1.00 50.88 175 ASP A O 1
ATOM 1436 N N . VAL A 1 176 ? 32.783 3.120 -35.236 1.00 45.66 176 VAL A N 1
ATOM 1437 C CA . VAL A 1 176 ? 33.651 2.821 -36.412 1.00 45.66 176 VAL A CA 1
ATOM 1438 C C . VAL A 1 176 ? 34.818 1.916 -36.005 1.00 45.66 176 VAL A C 1
ATOM 1440 O O . VAL A 1 176 ? 35.502 2.252 -35.013 1.00 45.66 176 VAL A O 1
#

Radius of gyration: 19.54 Å; Cα contacts (8 Å, |Δi|>4): 254; chains: 1; bounding box: 57×35×54 Å

Secondary structure (DSSP, 8-state):
---------S-------EE--EEEEEEEE-------------------HHHHHHHHHHHHHHTTSS-SS--GGGBEEEEEETTEEEEEETTT--EEEEEEGGGEEEEEEEE-SSS-EEEEEEE--TTSTTPEEEEEEEESSHHHHHHHHHHHHHHHHHHHHHHHHHHHHHTT----

Nearest PDB structures (foldseek):
  4dx9-assembly10_S  TM=9.088E-01  e=3.704E-09  Homo sapiens
  4dx9-assembly12_W  TM=8.827E-01  e=1.815E-09  Homo sapiens
  4dx9-assembly17_g  TM=8.986E-01  e=3.913E-09  Homo sapiens
  4jif-assembly1_A  TM=8.786E-01  e=3.704E-09  Homo sapiens
  4dx9-assembly13_Y  TM=8.809E-01  e=4.873E-09  Homo sapiens

Foldseek 3Di:
DDDDPPDPPPDDDPPFDWQWWFWQDKDWAQADPDPPPPDDPDPPVPDDSVRRRVVVVVVCCVVVVTPPDGDPQRIWIWTQGLQGIWIARPPPRHTPDGAGLVFFDDKDWDDPVPQWIKIWTWGHDPPDPPITMITIIIHPHNVSNVVVVVVSVVSVVVNVVVVVVVVVVVVVDDDD

Mean predicted aligned error: 11.17 Å

Solvent-accessible surface area (backbone atoms only — not comparable to full-atom values): 10564 Å² total; per-residue (Å²): 136,89,91,86,86,86,83,90,83,79,79,98,73,80,71,78,59,70,45,78,30,23,48,37,46,66,49,76,38,76,74,80,83,77,73,88,68,92,79,72,100,60,93,64,88,73,71,50,71,68,55,50,46,50,55,45,52,53,49,34,29,76,72,63,74,29,57,88,67,51,51,87,87,36,34,26,32,44,35,56,52,90,69,17,41,39,33,21,35,60,90,76,62,47,76,74,47,74,46,48,43,90,31,56,77,48,73,52,66,49,72,77,84,74,92,42,22,30,32,43,40,32,27,62,41,96,87,41,77,92,41,27,39,29,39,35,33,39,33,94,36,62,67,57,32,51,55,51,51,53,51,53,50,52,45,52,50,55,50,50,58,52,50,55,50,50,54,54,62,64,63,70,73,76,86,136

InterPro domains:
  IPR019517 Integrin binding protein, ICAP-1 [PF10480] (52-160)
  IPR019517 Integrin binding protein, ICAP-1 [PTHR32055] (18-161)